Protein AF-A0A383VSX3-F1 (afdb_monomer_lite)

Secondary structure (DSSP, 8-state):
--HHHHHHHHHHHHHHHT-SSSBTTBSS--HHHHHHHHHHHHHHHS-SS-HHHHHHHHHHHTTS-HHHHHHHHHHHHHHHHHTT-HHHHHHHHHHIIIII-S-PPPPP-S----HHHHHHHTTSSPPPPPPHHHHHHHHHHHHHHHHHHHHHHHHHHHS--------------------------

InterPro domains:
  IPR033468 Metaxin, glutathione S-transferase domain [PF17171] (7-57)
  IPR036282 Glutathione S-transferase, C-terminal domain superfamily [SSF47616] (4-55)

Foldseek 3Di:
DCVVVLVVLVVQLVQCVVECDLESPHPDHDPVLVVLLVVLVCLQPPPLDDVVVVVVVVVVCVVDPVVVVVVSNVVNVSSNVSNVPVSSVVSNVVCCVPPPVPPDDPPPPPPPDDPVVVVVVVPPDDDPDDDPVRVVVVVVVVVVVVVVVVVVVCCVVVVPDDDPPPPPPPPPDDDDDDDDDDDDD

Sequence (185 aa):
AYQGAVEVLSAVADRLRASPGRFFFGDRPSSLDALLFGHLAFYRHSPVAAPVLRDKVGGLVQRWPAAKLLACTSIQRDMACVGRLPVLASYVDGILEDFFATAMPPPPMDDAGSWSDAAQGASSAPKPPPTVEDVRMWRGSQYWLAGAAAAVGGYVLLGGHYFSITTLEDDEGEGMDDDDDDDVQ

Organism: Tetradesmus obliquus (NCBI:txid3088)

pLDDT: mean 73.32, std 16.84, range [43.5, 95.56]

Structure (mmCIF, N/CA/C/O backbone):
data_AF-A0A383VSX3-F1
#
_entry.id   AF-A0A383VSX3-F1
#
loop_
_atom_site.group_PDB
_atom_site.id
_atom_site.type_symbol
_atom_site.label_atom_id
_atom_site.label_alt_id
_atom_site.label_comp_id
_atom_site.label_asym_id
_atom_site.label_entity_id
_atom_site.label_seq_id
_atom_site.pdbx_PDB_ins_code
_atom_site.Cartn_x
_atom_site.Cartn_y
_atom_site.Cartn_z
_atom_site.occupancy
_atom_site.B_iso_or_equiv
_atom_site.auth_seq_id
_atom_site.auth_comp_id
_atom_site.auth_asym_id
_atom_site.auth_atom_id
_atom_site.pdbx_PDB_model_num
ATOM 1 N N . ALA A 1 1 ? 10.130 8.570 16.092 1.00 54.44 1 ALA A N 1
ATOM 2 C CA . ALA A 1 1 ? 10.203 8.904 14.652 1.00 54.44 1 ALA A CA 1
ATOM 3 C C . ALA A 1 1 ? 9.094 8.271 13.792 1.00 54.44 1 ALA A C 1
ATOM 5 O O . ALA A 1 1 ? 8.947 8.701 12.663 1.00 54.44 1 ALA A O 1
ATOM 6 N N . TYR A 1 2 ? 8.280 7.320 14.284 1.00 67.31 2 TYR A N 1
ATOM 7 C CA . TYR A 1 2 ? 7.260 6.646 13.450 1.00 67.31 2 TYR A CA 1
ATOM 8 C C . TYR A 1 2 ? 5.863 6.580 14.084 1.00 67.31 2 TYR A C 1
ATOM 10 O O . TYR A 1 2 ? 5.001 5.863 13.587 1.00 67.31 2 TYR A O 1
ATOM 18 N N . GLN A 1 3 ? 5.617 7.344 15.155 1.00 74.81 3 GLN A N 1
ATOM 19 C CA . GLN A 1 3 ? 4.299 7.398 15.802 1.00 74.81 3 GLN A CA 1
ATOM 20 C C . GLN A 1 3 ? 3.198 7.805 14.819 1.00 74.81 3 GLN A C 1
ATOM 22 O O . GLN A 1 3 ? 2.183 7.125 14.757 1.00 74.81 3 GLN A O 1
ATOM 27 N N . GLY A 1 4 ? 3.455 8.791 13.954 1.00 80.25 4 GLY A N 1
ATOM 28 C CA . GLY A 1 4 ? 2.493 9.186 12.923 1.00 80.25 4 GLY A CA 1
ATOM 29 C C . GLY A 1 4 ? 2.112 8.044 11.971 1.00 80.25 4 GLY A C 1
ATOM 30 O O . GLY A 1 4 ? 0.952 7.913 11.608 1.00 80.25 4 GLY A O 1
ATOM 31 N N . ALA A 1 5 ? 3.044 7.151 11.617 1.00 78.62 5 ALA A N 1
ATOM 32 C CA . ALA A 1 5 ? 2.723 5.995 10.776 1.00 78.62 5 ALA A CA 1
ATOM 33 C C . ALA A 1 5 ? 1.830 4.980 11.510 1.00 78.62 5 ALA A C 1
ATOM 35 O O . ALA A 1 5 ? 0.904 4.430 10.918 1.00 78.62 5 ALA A O 1
ATOM 36 N N . VAL A 1 6 ? 2.082 4.757 12.804 1.00 81.38 6 VAL A N 1
ATOM 37 C CA . VAL A 1 6 ? 1.248 3.890 13.652 1.00 81.38 6 VAL A CA 1
ATOM 38 C C . VAL A 1 6 ? -0.157 4.475 13.808 1.00 81.38 6 VAL A C 1
ATOM 40 O O . VAL A 1 6 ? -1.139 3.742 13.687 1.00 81.38 6 VAL A O 1
ATOM 43 N N . GLU A 1 7 ? -0.265 5.784 14.028 1.00 86.38 7 GLU A N 1
ATOM 44 C CA . GLU A 1 7 ? -1.538 6.505 14.125 1.00 86.38 7 GLU A CA 1
ATOM 45 C C . GLU A 1 7 ? -2.325 6.432 12.814 1.00 86.38 7 GLU A C 1
ATOM 47 O O . GLU A 1 7 ? -3.499 6.069 12.827 1.00 86.38 7 GLU A O 1
ATOM 52 N N . VAL A 1 8 ? -1.672 6.674 11.672 1.00 89.88 8 VAL A N 1
ATOM 53 C CA . VAL A 1 8 ? -2.294 6.562 10.343 1.00 89.88 8 VAL A CA 1
ATOM 54 C C . VAL A 1 8 ? -2.793 5.143 10.089 1.00 89.88 8 VAL A C 1
ATOM 56 O O . VAL A 1 8 ? -3.936 4.961 9.680 1.00 89.88 8 VAL A O 1
ATOM 59 N N . LEU A 1 9 ? -1.980 4.121 10.355 1.00 89.56 9 LEU A N 1
ATOM 60 C CA . LEU A 1 9 ? -2.378 2.729 10.130 1.00 89.56 9 LEU A CA 1
ATOM 61 C C . LEU A 1 9 ? -3.493 2.284 11.088 1.00 89.56 9 LEU A C 1
ATOM 63 O O . LEU A 1 9 ? -4.365 1.507 10.693 1.00 89.56 9 LEU A O 1
ATOM 67 N N . SER A 1 10 ? -3.523 2.823 12.309 1.00 89.06 10 SER A N 1
ATOM 68 C CA . SER A 1 10 ? -4.632 2.619 13.247 1.00 89.06 10 SER A CA 1
ATOM 69 C C . SER A 1 10 ? -5.918 3.276 12.739 1.00 89.06 10 SER A C 1
ATOM 71 O O . SER A 1 10 ? -6.955 2.619 12.692 1.00 89.06 10 SER A O 1
ATOM 73 N N . ALA A 1 11 ? -5.841 4.516 12.249 1.00 93.44 11 ALA A N 1
ATOM 74 C CA . ALA A 1 11 ? -6.976 5.220 11.656 1.00 93.44 11 ALA A CA 1
ATOM 75 C C . ALA A 1 11 ? -7.498 4.526 10.385 1.00 93.44 11 ALA A C 1
ATOM 77 O O . ALA A 1 11 ? -8.707 4.439 10.175 1.00 93.44 11 ALA A O 1
ATOM 78 N N . VAL A 1 12 ? -6.608 3.974 9.552 1.00 94.00 12 VAL A N 1
ATOM 79 C CA . VAL A 1 12 ? -6.988 3.146 8.395 1.00 94.00 12 VAL A CA 1
ATOM 80 C C . VAL A 1 12 ? -7.710 1.882 8.855 1.00 94.00 12 VAL A C 1
ATOM 82 O O . VAL A 1 12 ? -8.744 1.537 8.286 1.00 94.00 12 VAL A O 1
ATOM 85 N N . ALA A 1 13 ? -7.223 1.212 9.903 1.00 93.38 13 ALA A N 1
ATOM 86 C CA . ALA A 1 13 ? -7.895 0.042 10.461 1.00 93.38 13 ALA A CA 1
ATOM 87 C C . ALA A 1 13 ? -9.294 0.388 10.999 1.00 93.38 13 ALA A C 1
ATOM 89 O O . ALA A 1 13 ? -10.245 -0.347 10.734 1.00 93.38 13 ALA A O 1
ATOM 90 N N . ASP A 1 14 ? -9.446 1.514 11.697 1.00 94.44 14 ASP A N 1
ATOM 91 C CA . ASP A 1 14 ? -10.749 1.999 12.168 1.00 94.44 14 ASP A CA 1
ATOM 92 C C . ASP A 1 14 ? -11.685 2.335 11.007 1.00 94.44 14 ASP A C 1
ATOM 94 O O . ASP A 1 14 ? -12.857 1.952 11.017 1.00 94.44 14 ASP A O 1
ATOM 98 N N . ARG A 1 15 ? -11.165 2.967 9.951 1.00 94.69 15 ARG A N 1
ATOM 99 C CA . ARG A 1 15 ? -11.949 3.260 8.751 1.00 94.69 15 ARG A CA 1
ATOM 100 C C . ARG A 1 15 ? -12.384 1.994 8.015 1.00 94.69 15 ARG A C 1
ATOM 102 O O . ARG A 1 15 ? -13.506 1.970 7.509 1.00 94.69 15 ARG A O 1
ATOM 109 N N . LEU A 1 16 ? -11.539 0.965 7.956 1.00 94.31 16 LEU A N 1
ATOM 110 C CA . LEU A 1 16 ? -11.886 -0.333 7.370 1.00 94.31 16 LEU A CA 1
ATOM 111 C C . LEU A 1 16 ? -12.955 -1.052 8.200 1.00 94.31 16 LEU A C 1
ATOM 113 O O . LEU A 1 16 ? -13.907 -1.561 7.620 1.00 94.31 16 LEU A O 1
ATOM 117 N N . ARG A 1 17 ? -12.878 -1.011 9.540 1.00 93.94 17 ARG A N 1
ATOM 118 C CA . ARG A 1 17 ? -13.944 -1.533 10.424 1.00 93.94 17 ARG A CA 1
ATOM 119 C C . ARG A 1 17 ? -15.281 -0.830 10.213 1.00 93.94 17 ARG A C 1
ATOM 121 O O . ARG A 1 17 ? -16.322 -1.469 10.288 1.00 93.94 17 ARG A O 1
ATOM 128 N N . ALA A 1 18 ? -15.245 0.482 9.994 1.00 94.44 18 ALA A N 1
ATOM 129 C CA . ALA A 1 18 ? -16.436 1.289 9.754 1.00 94.44 18 ALA A CA 1
ATOM 130 C C . ALA A 1 18 ? -16.957 1.188 8.310 1.00 94.44 18 ALA A C 1
ATOM 132 O O . ALA A 1 18 ? -18.010 1.747 8.002 1.00 94.44 18 ALA A O 1
ATOM 133 N N . SER A 1 19 ? -16.217 0.537 7.406 1.00 94.19 19 SER A N 1
ATOM 134 C CA . SER A 1 19 ? -16.635 0.395 6.016 1.00 94.19 19 SER A CA 1
ATOM 135 C C . SER A 1 19 ? -17.849 -0.535 5.925 1.00 94.19 19 SER A C 1
ATOM 137 O O . SER A 1 19 ? -17.848 -1.588 6.558 1.00 94.19 19 SER A O 1
ATOM 139 N N . PRO A 1 20 ? -18.881 -0.197 5.129 1.00 90.81 20 PRO A N 1
ATOM 140 C CA . PRO A 1 20 ? -20.052 -1.061 4.959 1.00 90.81 20 PRO A CA 1
ATOM 141 C C . PRO A 1 20 ? -19.753 -2.338 4.159 1.00 90.81 20 PRO A C 1
ATOM 143 O O . PRO A 1 20 ? -20.613 -3.208 4.077 1.00 90.81 20 PRO A O 1
ATOM 146 N N . GLY A 1 21 ? -18.563 -2.440 3.561 1.00 91.69 21 GLY A N 1
ATOM 147 C CA . GLY A 1 21 ? -18.140 -3.570 2.746 1.00 91.69 21 GLY A CA 1
ATOM 148 C C . GLY A 1 21 ? -16.686 -3.954 2.999 1.00 91.69 21 GLY A C 1
ATOM 149 O O . GLY A 1 21 ? -16.026 -3.433 3.898 1.00 91.69 21 GLY A O 1
ATOM 150 N N . ARG A 1 22 ? -16.181 -4.878 2.182 1.00 92.56 22 ARG A N 1
ATOM 151 C CA . ARG A 1 22 ? -14.839 -5.469 2.345 1.00 92.56 22 ARG A CA 1
ATOM 152 C C . ARG A 1 22 ? -13.676 -4.559 1.928 1.00 92.56 22 ARG A C 1
ATOM 154 O O . ARG A 1 22 ? -12.541 -4.803 2.323 1.00 92.56 22 ARG A O 1
ATOM 161 N N . PHE A 1 23 ? -13.945 -3.538 1.120 1.00 94.69 23 PHE A N 1
ATOM 162 C CA . PHE A 1 23 ? -12.961 -2.578 0.623 1.00 94.69 23 PHE A CA 1
ATOM 163 C C . PHE A 1 23 ? -13.128 -1.210 1.278 1.00 94.69 23 PHE A C 1
ATOM 165 O O . PHE A 1 23 ? -14.123 -0.924 1.951 1.00 94.69 23 PHE A O 1
ATOM 172 N N . PHE A 1 24 ? -12.166 -0.322 1.045 1.00 92.69 24 PHE A N 1
ATOM 173 C CA . PHE A 1 24 ? -12.120 0.998 1.665 1.00 92.69 24 PHE A CA 1
ATOM 174 C C . PHE A 1 24 ? -13.388 1.835 1.398 1.00 92.69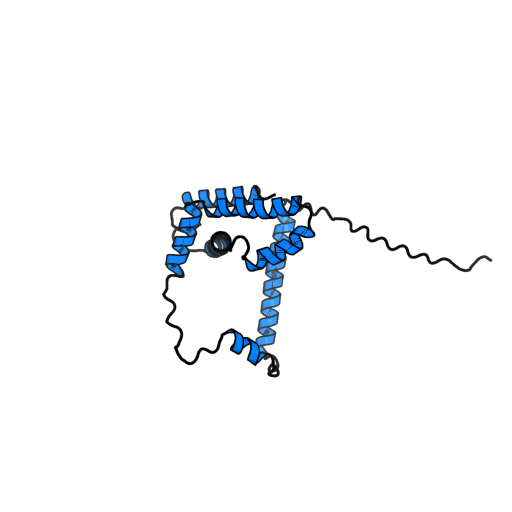 24 PHE A C 1
ATOM 176 O O . PHE A 1 24 ? -13.873 2.536 2.290 1.00 92.69 24 PHE A O 1
ATOM 183 N N . PHE A 1 25 ? -13.973 1.730 0.199 1.00 93.44 25 PHE A N 1
ATOM 184 C CA . PHE A 1 25 ? -15.180 2.468 -0.209 1.00 93.44 25 PHE A CA 1
ATOM 185 C C . PHE A 1 25 ? -16.439 1.593 -0.381 1.00 93.44 25 PHE A C 1
ATOM 187 O O . PHE A 1 25 ? -17.389 2.025 -1.030 1.00 93.44 25 PHE A O 1
ATOM 194 N N . GLY A 1 26 ? -16.475 0.386 0.195 1.00 93.31 26 GLY A N 1
ATOM 195 C CA . GLY A 1 26 ? -17.633 -0.517 0.125 1.00 93.31 26 GLY A CA 1
ATOM 196 C C . GLY A 1 26 ? -17.278 -1.878 -0.468 1.00 93.31 26 GLY A C 1
ATOM 197 O O . GLY A 1 26 ? -16.314 -2.502 -0.037 1.00 93.31 26 GLY A O 1
ATOM 198 N N . ASP A 1 27 ? -18.051 -2.355 -1.444 1.00 94.69 27 ASP A N 1
ATOM 199 C CA . ASP A 1 27 ? -17.954 -3.745 -1.931 1.00 94.69 27 ASP A CA 1
ATOM 200 C C . ASP A 1 27 ? -17.091 -3.941 -3.183 1.00 94.69 27 ASP A C 1
ATOM 202 O O . ASP A 1 27 ? -16.828 -5.075 -3.583 1.00 94.69 27 ASP A O 1
ATOM 206 N N . ARG A 1 28 ? -16.604 -2.859 -3.804 1.00 94.19 28 ARG A N 1
ATOM 207 C CA . ARG A 1 28 ? -15.732 -2.928 -4.990 1.00 94.19 28 ARG A CA 1
ATOM 208 C C . ARG A 1 28 ? -14.327 -2.397 -4.696 1.00 94.19 28 ARG A C 1
ATOM 210 O O . ARG A 1 28 ? -14.222 -1.382 -4.007 1.00 94.19 28 ARG A O 1
ATOM 217 N N . PRO A 1 29 ? -13.269 -3.037 -5.234 1.00 95.25 29 PRO A N 1
ATOM 218 C CA . PRO A 1 29 ? -11.907 -2.560 -5.046 1.00 95.25 29 PRO A CA 1
ATOM 219 C C . PRO A 1 29 ? -11.705 -1.246 -5.803 1.00 95.25 29 PRO A C 1
ATOM 221 O O . PRO A 1 29 ? -12.189 -1.075 -6.925 1.00 95.25 29 PRO A O 1
ATOM 224 N N . SER A 1 30 ? -10.957 -0.332 -5.201 1.00 94.69 30 SER A N 1
ATOM 225 C CA . SER A 1 30 ? -10.525 0.928 -5.802 1.00 94.69 30 SER A CA 1
ATOM 226 C C . SER A 1 30 ? -9.004 0.967 -5.991 1.00 94.69 30 SER A C 1
ATOM 228 O O . SER A 1 30 ? -8.270 0.113 -5.493 1.00 94.69 30 SER A O 1
ATOM 230 N N . SER A 1 31 ? -8.495 1.988 -6.684 1.00 94.62 31 SER A N 1
ATOM 231 C CA . SER A 1 31 ? -7.046 2.224 -6.777 1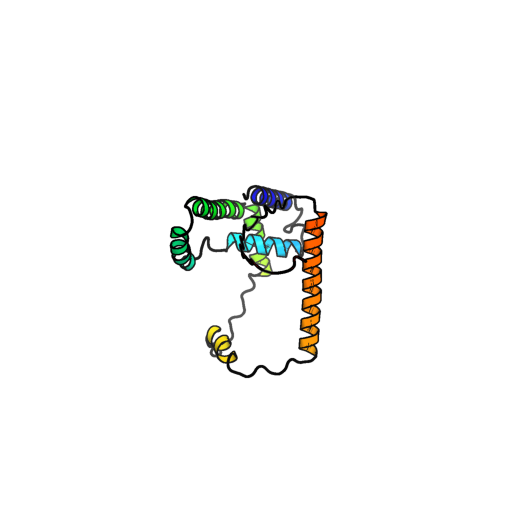.00 94.62 31 SER A CA 1
ATOM 232 C C . SER A 1 31 ? -6.400 2.465 -5.407 1.00 94.62 31 SER A C 1
ATOM 234 O O . SER A 1 31 ? -5.238 2.112 -5.208 1.00 94.62 31 SER A O 1
ATOM 236 N N . LEU A 1 32 ? -7.154 3.011 -4.447 1.00 93.75 32 LEU A N 1
ATOM 237 C CA . LEU A 1 32 ? -6.697 3.160 -3.069 1.00 93.75 32 LEU A CA 1
ATOM 238 C C . LEU A 1 32 ? -6.514 1.798 -2.395 1.00 93.75 32 LEU A C 1
ATOM 240 O O . LEU A 1 32 ? -5.527 1.609 -1.691 1.00 93.75 32 LEU A O 1
ATOM 244 N N . ASP A 1 33 ? -7.408 0.840 -2.651 1.00 95.56 33 ASP A N 1
ATOM 245 C CA . ASP A 1 33 ? -7.275 -0.523 -2.131 1.00 95.56 33 ASP A CA 1
ATOM 246 C C . ASP A 1 33 ? -6.024 -1.209 -2.683 1.00 95.56 33 ASP A C 1
ATOM 248 O O . ASP A 1 33 ? -5.298 -1.847 -1.929 1.00 95.56 33 ASP A O 1
ATOM 252 N N . ALA A 1 34 ? -5.704 -1.009 -3.966 1.00 93.75 34 ALA A N 1
ATOM 253 C CA . ALA A 1 34 ? -4.468 -1.526 -4.555 1.00 93.75 34 ALA A CA 1
ATOM 254 C C . ALA A 1 34 ? -3.209 -0.915 -3.906 1.00 93.75 34 ALA A C 1
ATOM 256 O O . ALA A 1 34 ? -2.238 -1.626 -3.636 1.00 93.75 34 ALA A O 1
ATOM 257 N N . LEU A 1 35 ? -3.225 0.391 -3.617 1.00 94.19 35 LEU A N 1
ATOM 258 C CA . LEU A 1 35 ? -2.114 1.077 -2.954 1.00 94.19 35 LEU A CA 1
ATOM 259 C C . LEU A 1 35 ? -1.950 0.624 -1.499 1.00 94.19 35 LEU A C 1
ATOM 261 O O . LEU A 1 35 ? -0.828 0.334 -1.073 1.00 94.19 35 LEU A O 1
ATOM 265 N N . LEU A 1 36 ? -3.054 0.552 -0.749 1.00 93.69 36 LEU A N 1
ATOM 266 C CA . LEU A 1 36 ? -3.075 0.064 0.630 1.00 93.69 36 LEU A CA 1
ATOM 267 C C . LEU A 1 36 ? -2.608 -1.386 0.687 1.00 93.69 36 LEU A C 1
ATOM 269 O O . LEU A 1 36 ? -1.729 -1.708 1.481 1.00 93.69 36 LEU A O 1
ATOM 273 N N . PHE A 1 37 ? -3.132 -2.234 -0.196 1.00 94.81 37 PHE A N 1
ATOM 274 C CA . PHE A 1 37 ? -2.706 -3.616 -0.338 1.00 94.81 37 PHE A CA 1
ATOM 275 C C . PHE A 1 37 ? -1.200 -3.719 -0.574 1.00 94.81 37 PHE A C 1
ATOM 277 O O . PHE A 1 37 ? -0.533 -4.420 0.176 1.00 94.81 37 PHE A O 1
ATOM 284 N N . GLY A 1 38 ? -0.642 -2.986 -1.542 1.00 90.81 38 GLY A N 1
ATOM 285 C CA . GLY A 1 38 ? 0.792 -3.036 -1.840 1.00 90.81 38 GLY A CA 1
ATOM 286 C C . GLY A 1 38 ? 1.667 -2.694 -0.630 1.00 90.81 38 GLY A C 1
ATOM 287 O O . GLY A 1 38 ? 2.621 -3.413 -0.334 1.00 90.81 38 GLY A O 1
ATOM 288 N N . HIS A 1 39 ? 1.310 -1.648 0.121 1.00 90.00 39 HIS A N 1
ATOM 289 C CA . HIS A 1 39 ? 2.051 -1.257 1.323 1.00 90.00 39 HIS A CA 1
ATOM 290 C C . HIS A 1 39 ? 1.877 -2.267 2.462 1.00 90.00 39 HIS A C 1
ATOM 292 O O . HIS A 1 39 ? 2.859 -2.683 3.073 1.00 90.00 39 HIS A O 1
ATOM 298 N N . LEU A 1 40 ? 0.646 -2.694 2.747 1.00 90.62 40 LEU A N 1
ATOM 299 C CA . LEU A 1 40 ? 0.361 -3.631 3.834 1.00 90.62 40 LEU A CA 1
ATOM 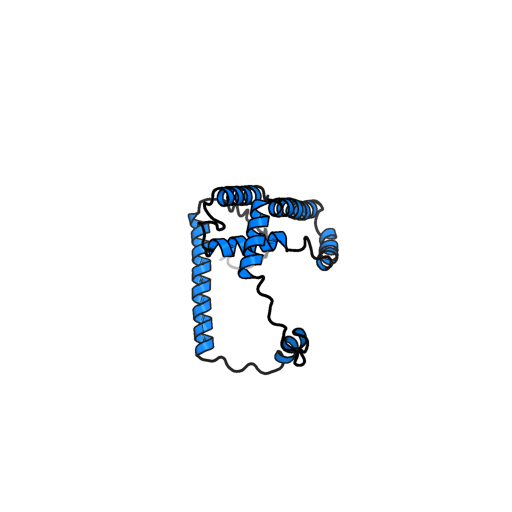300 C C . LEU A 1 40 ? 0.943 -5.022 3.556 1.00 90.62 40 LEU A C 1
ATOM 302 O O . LEU A 1 40 ? 1.533 -5.622 4.452 1.00 90.62 40 LEU A O 1
ATOM 306 N N . ALA A 1 41 ? 0.844 -5.510 2.318 1.00 89.75 41 ALA A N 1
ATOM 307 C CA . ALA A 1 41 ? 1.469 -6.750 1.876 1.00 89.75 41 ALA A CA 1
ATOM 308 C C . ALA A 1 41 ? 2.995 -6.652 1.968 1.00 89.75 41 ALA A C 1
ATOM 310 O O . ALA A 1 41 ? 3.633 -7.578 2.467 1.00 89.75 41 ALA A O 1
ATOM 311 N N . PHE A 1 42 ? 3.588 -5.514 1.584 1.00 85.44 42 PHE A N 1
ATOM 312 C CA . PHE A 1 42 ? 5.015 -5.281 1.788 1.00 85.44 42 PHE A CA 1
ATOM 313 C C . PHE A 1 42 ? 5.384 -5.368 3.272 1.00 85.44 42 PHE A C 1
ATOM 315 O O . PHE A 1 42 ? 6.277 -6.127 3.621 1.00 85.44 42 PHE A O 1
ATOM 322 N N . TYR A 1 43 ? 4.682 -4.682 4.175 1.00 82.12 43 TYR A N 1
ATOM 323 C CA . TYR A 1 43 ? 4.997 -4.761 5.608 1.00 82.12 43 TYR A CA 1
ATOM 324 C C . TYR A 1 43 ? 4.772 -6.154 6.210 1.00 82.12 43 TYR A C 1
ATOM 326 O O . TYR A 1 43 ? 5.495 -6.547 7.125 1.00 82.12 43 TYR A O 1
ATOM 334 N N . ARG A 1 44 ? 3.790 -6.906 5.704 1.00 83.12 44 ARG A N 1
ATOM 335 C CA . ARG A 1 44 ? 3.448 -8.256 6.172 1.00 83.12 44 ARG A CA 1
ATOM 336 C C . ARG A 1 44 ? 4.437 -9.318 5.690 1.00 83.12 44 ARG A C 1
ATOM 338 O O . ARG A 1 44 ? 4.769 -10.218 6.457 1.00 83.12 44 ARG A O 1
ATOM 345 N N . HIS A 1 45 ? 4.889 -9.227 4.440 1.00 81.88 45 HIS A N 1
ATOM 346 C CA . HIS A 1 45 ? 5.707 -10.258 3.792 1.00 81.88 45 HIS A CA 1
ATOM 347 C C . HIS A 1 45 ? 7.183 -9.884 3.649 1.00 81.88 45 HIS A C 1
ATOM 349 O O . HIS A 1 45 ? 8.005 -10.767 3.401 1.00 81.88 45 HIS A O 1
ATOM 355 N N . SER A 1 46 ? 7.547 -8.609 3.804 1.00 76.50 46 SER A N 1
ATOM 356 C CA . SER A 1 46 ? 8.945 -8.195 3.732 1.00 76.50 46 SER A CA 1
ATOM 357 C C . SER A 1 46 ? 9.721 -8.829 4.891 1.00 76.50 46 SER A C 1
ATOM 359 O O . SER A 1 46 ? 9.376 -8.620 6.060 1.00 76.50 46 SER A O 1
ATOM 361 N N . PRO A 1 47 ? 10.763 -9.630 4.606 1.00 59.91 47 PRO A N 1
ATOM 362 C CA . PRO A 1 47 ? 11.570 -10.233 5.650 1.00 59.91 47 PRO A CA 1
ATOM 363 C C . PRO A 1 47 ? 12.234 -9.119 6.461 1.00 59.91 47 PRO A C 1
ATOM 365 O O . PRO A 1 47 ? 12.859 -8.218 5.900 1.00 59.91 47 PRO A O 1
ATOM 368 N N . VAL A 1 48 ? 12.113 -9.195 7.790 1.00 59.47 48 VAL A N 1
ATOM 369 C CA . VAL A 1 48 ? 12.690 -8.254 8.770 1.00 59.47 48 VAL A CA 1
ATOM 370 C C . VAL A 1 48 ? 14.229 -8.319 8.738 1.00 59.47 48 VAL A C 1
ATOM 372 O O . VAL A 1 48 ? 14.880 -8.844 9.633 1.00 59.47 48 VAL A O 1
ATOM 375 N N . ALA A 1 49 ? 14.821 -7.798 7.665 1.00 52.19 49 ALA A N 1
ATOM 376 C CA . ALA A 1 49 ? 16.157 -8.111 7.165 1.00 52.19 49 ALA A CA 1
ATOM 377 C C . ALA A 1 49 ? 16.278 -9.556 6.652 1.00 52.19 49 ALA A C 1
ATOM 379 O O . ALA A 1 49 ? 16.313 -10.516 7.425 1.00 52.19 49 ALA A O 1
ATOM 380 N N . ALA A 1 50 ? 16.415 -9.700 5.329 1.00 43.50 50 ALA A N 1
ATOM 381 C CA . ALA A 1 50 ? 16.923 -10.930 4.734 1.00 43.50 50 ALA A CA 1
ATOM 382 C C . ALA A 1 50 ? 18.220 -11.337 5.468 1.00 43.50 50 ALA A C 1
ATOM 384 O O . ALA A 1 50 ? 19.062 -10.469 5.709 1.00 43.50 50 ALA A O 1
ATOM 385 N N . PRO A 1 51 ? 18.420 -12.614 5.836 1.00 51.81 51 PRO A N 1
ATOM 386 C CA . PRO A 1 51 ? 19.611 -13.045 6.573 1.00 51.81 51 PRO A CA 1
ATOM 387 C C . PRO A 1 51 ? 20.918 -12.660 5.860 1.00 51.81 51 PRO A C 1
ATOM 389 O O . PRO A 1 51 ? 21.870 -12.257 6.512 1.00 51.81 51 PRO A O 1
ATOM 392 N N . VAL A 1 52 ? 20.918 -12.615 4.523 1.00 50.84 52 VAL A N 1
ATOM 393 C CA . VAL A 1 52 ? 22.053 -12.147 3.700 1.00 50.84 52 VAL A CA 1
ATOM 394 C C . VAL A 1 52 ? 22.380 -10.660 3.917 1.00 50.84 52 VAL A C 1
ATOM 396 O O . VAL A 1 52 ? 23.530 -10.237 3.812 1.00 50.84 52 VAL A O 1
ATOM 399 N N . LEU A 1 53 ? 21.375 -9.847 4.246 1.00 46.22 53 LEU A N 1
ATOM 400 C CA . LEU A 1 53 ? 21.577 -8.456 4.636 1.00 46.22 53 LEU A CA 1
ATOM 401 C C . LEU A 1 53 ? 22.017 -8.337 6.091 1.00 46.22 53 LEU A C 1
ATOM 403 O O . LEU A 1 53 ? 22.615 -7.326 6.415 1.00 46.22 53 LEU A O 1
ATOM 407 N N . ARG A 1 54 ? 21.794 -9.327 6.965 1.00 54.19 54 ARG A N 1
ATOM 408 C CA . ARG A 1 54 ? 22.253 -9.247 8.362 1.00 54.19 54 ARG A CA 1
ATOM 409 C C . ARG A 1 54 ? 23.769 -9.265 8.473 1.00 54.19 54 ARG A C 1
ATOM 411 O O . ARG A 1 54 ? 24.289 -8.513 9.284 1.00 54.19 54 ARG A O 1
ATOM 418 N N . ASP A 1 55 ? 24.464 -10.015 7.624 1.00 56.97 55 ASP A N 1
ATOM 419 C CA . ASP A 1 55 ? 25.932 -10.055 7.639 1.00 56.97 55 ASP A CA 1
ATOM 420 C C . ASP A 1 55 ? 26.539 -8.774 7.044 1.00 56.97 55 ASP A C 1
ATOM 422 O O . ASP A 1 55 ? 27.460 -8.186 7.612 1.00 56.97 55 ASP A O 1
ATOM 426 N N . LYS A 1 56 ? 25.962 -8.257 5.947 1.00 57.94 56 LYS A N 1
ATOM 427 C CA . LYS A 1 56 ? 26.384 -6.974 5.347 1.00 57.94 56 LYS A CA 1
ATOM 428 C C . LYS A 1 56 ? 26.024 -5.768 6.216 1.00 57.94 56 LYS A C 1
ATOM 430 O O . LYS A 1 56 ? 26.833 -4.855 6.373 1.00 57.94 56 LYS A O 1
ATOM 435 N N . VAL A 1 57 ? 24.829 -5.766 6.804 1.00 57.88 57 VAL A N 1
ATOM 436 C CA . VAL A 1 57 ? 24.415 -4.767 7.793 1.00 57.88 57 VAL A CA 1
ATOM 437 C C . VAL A 1 57 ? 25.238 -4.938 9.062 1.00 57.88 57 VAL A C 1
ATOM 439 O O . VAL A 1 57 ? 25.611 -3.929 9.620 1.00 57.88 57 VAL A O 1
ATOM 442 N N . GLY A 1 58 ? 25.622 -6.150 9.469 1.00 58.88 58 GLY A N 1
ATOM 443 C CA . GLY A 1 58 ? 26.532 -6.432 10.587 1.00 58.88 58 GLY A CA 1
ATOM 444 C C . GLY A 1 58 ? 27.931 -5.829 10.406 1.00 58.88 58 GLY A C 1
ATOM 445 O O . GLY A 1 58 ? 28.504 -5.284 11.348 1.00 58.88 58 GLY A O 1
ATOM 446 N N . GLY A 1 59 ? 28.450 -5.831 9.175 1.00 58.53 59 GLY A N 1
ATOM 447 C CA . GLY A 1 59 ? 29.673 -5.100 8.824 1.00 58.53 59 GLY A CA 1
ATOM 448 C C . GLY A 1 59 ? 29.491 -3.576 8.847 1.00 58.53 59 GLY A C 1
ATOM 449 O O . GLY A 1 59 ? 30.361 -2.850 9.322 1.00 58.53 59 GLY A O 1
ATOM 450 N N . LEU A 1 60 ? 28.336 -3.073 8.400 1.00 54.00 60 LEU A N 1
ATOM 451 C CA . LEU A 1 60 ? 27.989 -1.648 8.500 1.00 54.00 60 LEU A CA 1
ATOM 452 C C . LEU A 1 60 ? 27.683 -1.221 9.946 1.00 54.00 60 LEU A C 1
ATOM 454 O O . LEU A 1 60 ? 27.978 -0.098 10.322 1.00 54.00 60 LEU A O 1
ATOM 458 N N . VAL A 1 61 ? 27.169 -2.121 10.778 1.00 54.41 61 VAL A N 1
ATOM 459 C CA . VAL A 1 61 ? 26.850 -1.951 12.201 1.00 54.41 61 VAL A CA 1
ATOM 460 C C . VAL A 1 61 ? 28.099 -1.590 12.997 1.00 54.41 61 VAL A C 1
ATOM 462 O O . VAL A 1 61 ? 28.022 -0.729 13.865 1.00 54.41 61 VAL A O 1
ATOM 465 N N . GLN A 1 62 ? 29.263 -2.154 12.664 1.00 55.31 62 GLN A N 1
ATOM 466 C CA . GLN A 1 62 ? 30.524 -1.739 13.290 1.00 55.31 62 GLN A CA 1
ATOM 467 C C . GLN A 1 62 ? 30.948 -0.311 12.922 1.00 55.31 62 GLN A C 1
ATOM 469 O O . GLN A 1 62 ? 31.690 0.319 13.670 1.00 55.31 62 GLN A O 1
ATOM 474 N N . ARG A 1 63 ? 30.473 0.215 11.788 1.00 56.97 63 ARG A N 1
ATOM 475 C CA . ARG A 1 63 ? 30.804 1.559 11.296 1.00 56.97 63 ARG A CA 1
ATOM 476 C C . ARG A 1 63 ? 29.814 2.632 11.764 1.00 56.97 63 ARG A C 1
ATOM 478 O O . ARG A 1 63 ? 30.066 3.814 11.563 1.00 56.97 63 ARG A O 1
ATOM 485 N N . TRP A 1 64 ? 28.682 2.246 12.356 1.00 52.97 64 TRP A N 1
ATOM 486 C CA . TRP A 1 64 ? 27.615 3.167 12.752 1.00 52.97 64 TRP A CA 1
ATOM 487 C C . TRP A 1 64 ? 27.483 3.199 14.282 1.00 52.97 64 TRP A C 1
ATOM 489 O O . TRP A 1 64 ? 27.518 2.150 14.921 1.00 52.97 64 TRP A O 1
ATOM 499 N N . PRO A 1 65 ? 27.297 4.378 14.905 1.00 62.75 65 PRO A N 1
ATOM 500 C CA . PRO A 1 65 ? 27.124 4.467 16.352 1.00 62.75 65 PRO A CA 1
ATOM 501 C C . PRO A 1 65 ? 25.881 3.680 16.793 1.00 62.75 65 PRO A C 1
ATOM 503 O O . PRO A 1 65 ? 24.829 3.758 16.153 1.00 62.75 65 PRO A O 1
ATOM 506 N N . ALA A 1 66 ? 25.994 2.945 17.907 1.00 58.97 66 ALA A N 1
ATOM 507 C CA . ALA A 1 66 ? 24.995 1.995 18.419 1.00 58.97 66 ALA A CA 1
ATOM 508 C C . ALA A 1 66 ? 23.548 2.539 18.471 1.00 58.97 66 ALA A C 1
ATOM 510 O O . ALA A 1 66 ? 22.588 1.786 18.297 1.00 58.97 66 ALA A O 1
ATOM 511 N N . ALA A 1 67 ? 23.380 3.855 18.625 1.00 56.00 67 ALA A N 1
ATOM 512 C CA . ALA A 1 67 ? 22.086 4.533 18.606 1.00 56.00 67 ALA A CA 1
ATOM 513 C C . ALA A 1 67 ? 21.311 4.371 17.279 1.00 56.00 67 ALA A C 1
ATOM 515 O O . ALA A 1 67 ? 20.092 4.206 17.298 1.00 56.00 67 ALA A O 1
ATOM 516 N N . LYS A 1 68 ? 21.988 4.354 16.119 1.00 58.03 68 LYS A N 1
ATOM 517 C CA . LYS A 1 68 ? 21.321 4.201 14.809 1.00 58.03 68 LYS A CA 1
ATOM 518 C C . LYS A 1 68 ? 20.839 2.768 14.553 1.00 58.03 68 LYS A C 1
ATOM 520 O O . LYS A 1 68 ? 19.853 2.561 13.852 1.00 58.03 68 LYS A O 1
ATOM 525 N N . LEU A 1 69 ? 21.481 1.779 15.168 1.00 57.53 69 LEU A N 1
ATOM 526 C CA . LEU A 1 69 ? 21.102 0.368 15.045 1.00 57.53 69 LEU A CA 1
ATOM 527 C C . LEU A 1 69 ? 19.924 0.002 15.937 1.00 57.53 69 LEU A C 1
ATOM 529 O O . LEU A 1 69 ? 19.032 -0.747 15.527 1.00 57.53 69 LEU A O 1
ATOM 533 N N . LEU A 1 70 ? 19.887 0.587 17.133 1.00 60.28 70 LEU A N 1
ATOM 534 C CA . LEU A 1 70 ? 18.718 0.522 17.999 1.00 60.28 70 LEU A CA 1
ATOM 535 C C . LEU A 1 70 ? 17.506 1.177 17.327 1.00 60.28 70 LEU A C 1
ATOM 537 O O . LEU A 1 70 ? 16.421 0.608 17.382 1.00 60.28 70 LEU A O 1
ATOM 541 N N . ALA A 1 71 ? 17.692 2.286 16.601 1.00 57.22 71 ALA A N 1
ATOM 542 C CA . ALA A 1 71 ? 16.620 2.886 15.810 1.00 57.22 71 ALA A CA 1
ATOM 543 C C . ALA A 1 71 ? 16.118 1.940 14.702 1.00 57.22 71 ALA A C 1
ATOM 545 O O . ALA A 1 71 ? 14.931 1.642 14.663 1.00 57.22 71 ALA A O 1
ATOM 546 N N . CYS A 1 72 ? 16.987 1.386 13.847 1.00 54.28 72 CYS A N 1
ATOM 547 C CA . CYS A 1 72 ? 16.560 0.468 12.774 1.00 54.28 72 CYS A CA 1
ATOM 548 C C . CYS A 1 72 ? 15.825 -0.782 13.287 1.00 54.28 72 CYS A C 1
ATOM 550 O O . CYS A 1 72 ? 14.825 -1.202 12.702 1.00 54.28 72 CYS A O 1
ATOM 552 N N . THR A 1 73 ? 16.285 -1.360 14.397 1.00 60.66 73 THR A N 1
ATOM 553 C CA . THR A 1 73 ? 15.650 -2.550 14.984 1.00 60.66 73 THR A CA 1
ATOM 554 C C . THR A 1 73 ? 14.355 -2.224 15.733 1.00 60.66 73 THR A C 1
ATOM 556 O O . THR A 1 73 ? 13.426 -3.033 15.689 1.00 60.66 73 THR A O 1
ATOM 559 N N . SER A 1 74 ? 14.230 -1.044 16.359 1.00 58.34 74 SER A N 1
ATOM 560 C CA . SER A 1 74 ? 12.955 -0.606 16.952 1.00 58.34 74 SER A CA 1
ATOM 561 C C . SER A 1 74 ? 11.908 -0.329 15.873 1.00 58.34 74 SER A C 1
ATOM 563 O O . SER A 1 74 ? 10.767 -0.755 16.017 1.00 58.34 74 SER A O 1
ATOM 565 N N . ILE A 1 75 ? 12.309 0.280 14.752 1.00 58.28 75 ILE A N 1
ATOM 566 C CA . ILE A 1 75 ? 11.433 0.583 13.608 1.00 58.28 75 ILE A CA 1
ATOM 567 C C . ILE A 1 75 ? 10.792 -0.687 13.059 1.00 58.28 75 ILE A C 1
ATOM 569 O O . ILE A 1 75 ? 9.585 -0.742 12.830 1.00 58.28 75 ILE A O 1
ATOM 573 N N . GLN A 1 76 ? 11.599 -1.730 12.876 1.00 61.53 76 GLN A N 1
ATOM 574 C CA . GLN A 1 76 ? 11.113 -3.010 12.376 1.00 61.53 76 GLN A CA 1
ATOM 575 C C . GLN A 1 76 ? 10.204 -3.720 13.379 1.00 61.53 76 GLN A C 1
ATOM 577 O O . GLN A 1 76 ? 9.250 -4.382 12.975 1.00 61.53 76 GLN A O 1
ATOM 582 N N . ARG A 1 77 ? 10.464 -3.571 14.682 1.00 63.09 77 ARG A N 1
ATOM 583 C CA . ARG A 1 77 ? 9.627 -4.160 15.731 1.00 63.09 77 ARG A CA 1
ATOM 584 C C . ARG A 1 77 ? 8.267 -3.464 15.822 1.00 63.09 77 ARG A C 1
ATOM 586 O O . ARG A 1 77 ? 7.258 -4.159 15.898 1.00 63.09 77 ARG A O 1
ATOM 593 N N . ASP A 1 78 ? 8.239 -2.136 15.730 1.00 62.38 78 ASP A N 1
ATOM 594 C CA . ASP A 1 78 ? 7.008 -1.342 15.780 1.00 62.38 78 ASP A CA 1
ATOM 595 C C . ASP A 1 78 ? 6.148 -1.561 14.526 1.00 62.38 78 ASP A C 1
ATOM 597 O O . ASP A 1 78 ? 4.956 -1.840 14.635 1.00 62.38 78 ASP A O 1
ATOM 601 N N . MET A 1 79 ? 6.745 -1.561 13.330 1.00 62.06 79 MET A N 1
ATOM 602 C CA . MET A 1 79 ? 6.027 -1.847 12.075 1.00 62.06 79 MET A CA 1
ATOM 603 C C . MET A 1 79 ? 5.510 -3.294 12.007 1.00 62.06 79 MET A C 1
ATOM 605 O O . MET A 1 79 ? 4.399 -3.534 11.532 1.00 62.06 79 MET A O 1
ATOM 609 N N . ALA A 1 80 ? 6.250 -4.259 12.564 1.00 64.25 80 ALA A N 1
ATOM 610 C CA . ALA A 1 80 ? 5.776 -5.636 12.705 1.00 64.25 80 ALA A CA 1
ATOM 611 C C . ALA A 1 80 ? 4.612 -5.777 13.705 1.00 64.25 80 ALA A C 1
ATOM 613 O O . ALA A 1 80 ? 3.891 -6.774 13.663 1.00 64.25 80 ALA A O 1
ATOM 614 N N . CYS A 1 81 ? 4.414 -4.827 14.623 1.00 64.81 81 CYS A N 1
ATOM 615 C CA . CYS A 1 81 ? 3.204 -4.760 15.446 1.00 64.81 81 CYS A CA 1
ATOM 616 C C . CYS A 1 81 ? 2.023 -4.185 14.656 1.00 64.81 81 CYS A C 1
ATOM 618 O O . CYS A 1 81 ? 0.895 -4.634 14.840 1.00 64.81 81 CYS A O 1
ATOM 620 N N . VAL A 1 82 ? 2.265 -3.265 13.720 1.00 61.66 82 VAL A N 1
ATOM 621 C CA . VAL A 1 82 ? 1.198 -2.713 12.876 1.00 61.66 82 VAL A CA 1
ATOM 622 C C . VAL A 1 82 ? 0.667 -3.737 11.867 1.00 61.66 82 VAL A C 1
ATOM 624 O O . VAL A 1 82 ? -0.545 -3.865 11.702 1.00 61.66 82 VAL A O 1
ATOM 627 N N . GLY A 1 83 ? 1.543 -4.567 11.291 1.00 60.88 83 GLY A N 1
ATOM 628 C CA . GLY A 1 83 ? 1.140 -5.732 10.489 1.00 60.88 83 GLY A CA 1
ATOM 629 C C . GLY A 1 83 ? 0.353 -6.804 11.266 1.00 60.88 83 GLY A C 1
ATOM 630 O O . GLY A 1 83 ? -0.198 -7.719 10.655 1.00 60.88 83 GLY A O 1
ATOM 631 N N . ARG A 1 84 ? 0.274 -6.697 12.604 1.00 65.31 84 ARG A N 1
ATOM 632 C CA . ARG A 1 84 ? -0.516 -7.581 13.481 1.00 65.31 84 ARG A CA 1
ATOM 633 C C . ARG A 1 84 ? -1.900 -7.043 13.827 1.00 65.31 84 ARG A C 1
ATOM 635 O O . ARG A 1 84 ? -2.621 -7.711 14.565 1.00 65.31 84 ARG A O 1
ATOM 642 N N . LEU A 1 85 ? -2.307 -5.882 13.310 1.00 82.44 85 LEU A N 1
ATOM 643 C CA . LEU A 1 85 ? -3.701 -5.462 13.436 1.00 82.44 85 LEU A CA 1
ATOM 644 C C . LEU A 1 85 ? -4.579 -6.473 12.674 1.00 82.44 85 LEU A C 1
ATOM 646 O O . LEU A 1 85 ? -4.461 -6.566 11.450 1.00 82.44 85 LEU A O 1
ATOM 650 N N . PRO A 1 86 ? -5.466 -7.228 13.353 1.00 88.06 86 PRO A N 1
ATOM 651 C CA . PRO A 1 86 ? -6.173 -8.357 12.739 1.00 88.06 86 PRO A CA 1
ATOM 652 C C . PRO A 1 86 ? -7.068 -7.921 11.573 1.00 88.06 86 PRO A C 1
ATOM 654 O O . PRO A 1 86 ? -7.282 -8.677 10.630 1.00 88.06 86 PRO A O 1
ATOM 657 N N . VAL A 1 87 ? -7.540 -6.672 11.599 1.00 92.00 87 VAL A N 1
ATOM 658 C CA . VAL A 1 87 ? -8.332 -6.076 10.514 1.00 92.00 87 VAL A CA 1
ATOM 659 C C . VAL A 1 87 ? -7.490 -5.832 9.264 1.00 92.00 87 VAL A C 1
ATOM 661 O O . VAL A 1 87 ? -7.921 -6.167 8.171 1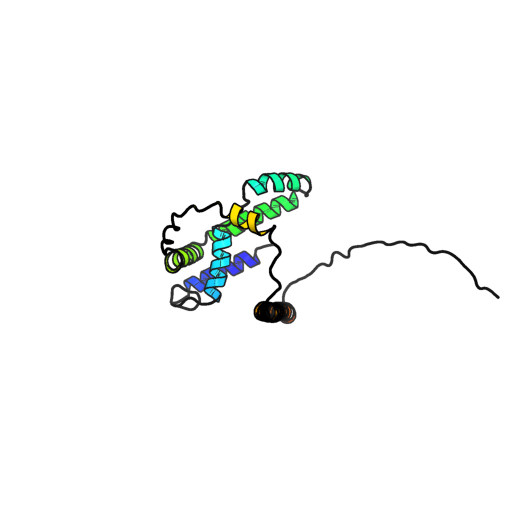.00 92.00 87 VAL A O 1
ATOM 664 N N . LEU A 1 88 ? -6.274 -5.299 9.406 1.00 91.75 88 LEU A N 1
ATOM 665 C CA . LEU A 1 88 ? -5.389 -5.081 8.256 1.00 91.75 88 LEU A CA 1
ATOM 666 C C . LEU A 1 88 ? -4.884 -6.412 7.692 1.00 91.75 88 LEU A C 1
ATOM 668 O O . LEU A 1 88 ? -4.786 -6.571 6.481 1.00 91.75 88 LEU A O 1
ATOM 672 N N . ALA A 1 89 ? -4.604 -7.376 8.573 1.00 90.69 89 ALA A N 1
ATOM 673 C CA . ALA A 1 89 ? -4.236 -8.733 8.194 1.00 90.69 89 ALA A CA 1
ATOM 674 C C . ALA A 1 89 ? -5.333 -9.408 7.358 1.00 90.69 89 ALA A C 1
ATOM 676 O O . ALA A 1 89 ? -5.066 -9.808 6.232 1.00 90.69 89 ALA A O 1
ATOM 677 N N . SER A 1 90 ? -6.563 -9.463 7.880 1.00 92.88 90 SER A N 1
ATOM 678 C CA . SER A 1 90 ? -7.709 -10.052 7.171 1.00 92.88 90 SER A CA 1
ATOM 679 C C . SER A 1 90 ? -8.039 -9.326 5.869 1.00 92.88 90 SER A C 1
ATOM 681 O O . SER A 1 90 ? -8.395 -9.971 4.890 1.00 92.88 90 SER A O 1
ATOM 683 N N . TYR A 1 91 ? -7.862 -8.004 5.824 1.00 94.50 91 TYR A N 1
ATOM 684 C CA . TYR A 1 91 ? -8.002 -7.226 4.596 1.00 94.50 91 TYR A CA 1
ATOM 685 C C . TYR A 1 91 ? -6.987 -7.646 3.517 1.00 94.50 91 TYR A C 1
ATOM 687 O O . TYR A 1 91 ? -7.370 -7.882 2.373 1.00 94.50 91 TYR A O 1
ATOM 695 N N . VAL A 1 92 ? -5.703 -7.784 3.870 1.00 94.25 92 VAL A N 1
ATOM 696 C CA . VAL A 1 92 ? -4.659 -8.244 2.933 1.00 94.25 92 VAL A CA 1
ATOM 697 C C . VAL A 1 92 ? -4.901 -9.686 2.501 1.00 94.25 92 VAL A C 1
ATOM 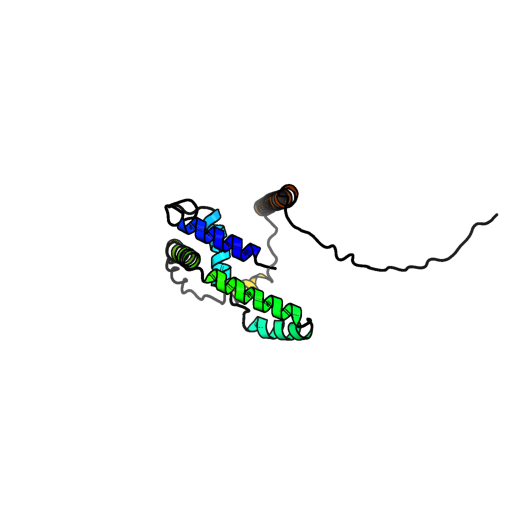699 O O . VAL A 1 92 ? -4.823 -9.973 1.309 1.00 94.25 92 VAL A O 1
ATOM 702 N N . ASP A 1 93 ? -5.206 -10.572 3.450 1.00 93.19 93 ASP A N 1
ATOM 703 C CA . ASP A 1 93 ? -5.449 -11.988 3.171 1.00 93.19 93 ASP A CA 1
ATOM 704 C C . ASP A 1 93 ? -6.661 -12.158 2.240 1.00 93.19 93 ASP A C 1
ATOM 706 O O . ASP A 1 93 ? -6.567 -12.879 1.253 1.00 93.19 93 ASP A O 1
ATOM 710 N N . GLY A 1 94 ? -7.750 -11.411 2.457 1.00 93.81 94 GLY A N 1
ATOM 711 C CA . GLY A 1 94 ? -8.922 -11.443 1.577 1.00 93.81 94 GLY A CA 1
ATOM 712 C C . GLY A 1 94 ? -8.624 -10.977 0.148 1.00 93.81 94 GLY A C 1
ATOM 713 O O . GLY A 1 94 ? -9.100 -11.578 -0.811 1.00 93.81 94 GLY A O 1
ATOM 714 N N . ILE A 1 95 ? -7.787 -9.947 -0.026 1.00 93.81 95 ILE A N 1
ATOM 715 C CA . ILE A 1 95 ? -7.353 -9.509 -1.364 1.00 93.81 95 ILE A CA 1
ATOM 716 C C . ILE A 1 95 ? -6.442 -10.557 -2.020 1.00 93.81 95 ILE A C 1
ATOM 718 O O . ILE A 1 95 ? -6.572 -10.813 -3.219 1.00 93.81 95 ILE A O 1
ATOM 722 N N . LEU A 1 96 ? -5.530 -11.175 -1.261 1.00 92.25 96 LEU A N 1
ATOM 723 C CA . LEU A 1 96 ? -4.687 -12.263 -1.765 1.00 92.25 96 LEU A CA 1
ATOM 724 C C . LEU A 1 96 ? -5.531 -13.445 -2.235 1.00 92.25 96 LEU A C 1
ATOM 726 O O . LEU A 1 96 ? -5.313 -13.949 -3.335 1.00 92.25 96 LEU A O 1
ATOM 730 N N . GLU A 1 97 ? -6.505 -13.859 -1.433 1.00 92.44 97 GLU A N 1
ATOM 731 C CA . GLU A 1 97 ? -7.389 -14.972 -1.759 1.00 92.44 97 GLU A CA 1
ATOM 732 C C . GLU A 1 97 ? -8.251 -14.672 -2.991 1.00 92.44 97 GLU A C 1
ATOM 734 O O . GLU A 1 97 ? -8.310 -15.480 -3.912 1.00 92.44 97 GLU A O 1
ATOM 739 N N . ASP A 1 98 ? -8.854 -13.488 -3.075 1.00 90.44 98 ASP A N 1
ATOM 740 C CA . ASP A 1 98 ? -9.764 -13.161 -4.176 1.00 90.44 98 ASP A CA 1
ATOM 741 C C . ASP A 1 98 ? -9.062 -12.957 -5.524 1.00 90.44 98 ASP A C 1
ATOM 743 O O . ASP A 1 98 ? -9.579 -13.365 -6.566 1.00 90.44 98 ASP A O 1
ATOM 747 N N . PHE A 1 99 ? -7.917 -12.268 -5.531 1.00 90.38 99 PHE A N 1
ATOM 748 C CA . PHE A 1 99 ? -7.281 -11.816 -6.775 1.00 90.38 99 PHE A CA 1
ATOM 749 C C . PHE A 1 99 ? -6.044 -12.626 -7.151 1.00 90.38 99 PHE A C 1
ATOM 751 O O . PHE A 1 99 ? -5.700 -12.701 -8.331 1.00 90.38 99 PHE A O 1
ATOM 758 N N . PHE A 1 100 ? -5.376 -13.242 -6.175 1.00 87.50 100 PHE A N 1
ATOM 759 C CA . PHE A 1 100 ? -4.084 -13.898 -6.375 1.00 87.50 100 PHE A CA 1
ATOM 760 C C . PHE A 1 100 ? -4.104 -15.404 -6.086 1.00 87.50 100 PHE A C 1
ATOM 762 O O . PHE A 1 100 ? -3.133 -16.076 -6.422 1.00 87.50 100 PHE A O 1
ATOM 769 N N . ALA A 1 101 ? -5.196 -15.971 -5.553 1.00 83.19 101 ALA A N 1
ATOM 770 C CA . ALA A 1 101 ? -5.318 -17.425 -5.381 1.00 83.19 101 ALA A CA 1
ATOM 771 C C . ALA A 1 101 ? -5.576 -18.183 -6.687 1.00 83.19 101 ALA A C 1
ATOM 773 O O . ALA A 1 101 ? -5.648 -19.414 -6.674 1.00 83.19 101 ALA A O 1
ATOM 774 N N . THR A 1 102 ? -5.712 -17.481 -7.818 1.00 78.19 102 THR A N 1
ATOM 775 C CA . THR A 1 102 ? -5.776 -18.142 -9.121 1.00 78.19 102 THR A CA 1
ATOM 776 C C . THR A 1 102 ? -4.506 -18.965 -9.284 1.00 78.19 102 THR A C 1
ATOM 778 O O . THR A 1 102 ? -3.416 -18.404 -9.402 1.00 78.19 102 THR A O 1
ATOM 781 N N . ALA A 1 103 ? -4.650 -20.294 -9.247 1.00 64.50 103 ALA A N 1
ATOM 782 C CA . ALA A 1 103 ? -3.549 -21.214 -9.462 1.00 64.50 103 ALA A CA 1
ATOM 783 C C . ALA A 1 103 ? -2.863 -20.799 -10.760 1.00 64.50 103 ALA A C 1
ATOM 785 O O . ALA A 1 103 ? -3.483 -20.846 -11.827 1.00 64.50 103 ALA A O 1
ATOM 786 N N . MET A 1 104 ? -1.616 -20.328 -10.658 1.00 64.94 104 MET A N 1
ATOM 787 C CA . MET A 1 104 ? -0.841 -20.053 -11.856 1.00 64.94 104 MET A CA 1
ATOM 788 C C . MET A 1 104 ? -0.868 -21.337 -12.687 1.00 64.94 104 MET A C 1
ATOM 790 O O . MET A 1 104 ? -0.601 -22.408 -12.125 1.00 64.94 104 MET A O 1
ATOM 794 N N . PRO A 1 105 ? -1.251 -21.269 -13.977 1.00 73.31 105 PRO A N 1
ATOM 795 C CA . PRO A 1 105 ? -1.169 -22.438 -14.830 1.00 73.31 105 PRO A CA 1
ATOM 796 C C . PRO A 1 105 ? 0.250 -22.999 -14.700 1.00 73.31 105 PRO A C 1
ATOM 798 O O . PRO A 1 105 ? 1.197 -22.207 -14.595 1.00 73.31 105 PRO A O 1
ATOM 801 N N . PRO A 1 106 ? 0.405 -24.334 -14.629 1.00 70.62 106 PRO A N 1
ATOM 802 C CA . PRO A 1 106 ? 1.728 -24.925 -14.537 1.00 70.62 106 PRO A CA 1
ATOM 803 C C . PRO A 1 106 ? 2.582 -24.322 -15.656 1.00 70.62 106 PRO A C 1
ATOM 805 O O . PRO A 1 106 ? 2.089 -24.209 -16.786 1.00 70.62 106 PRO A O 1
ATOM 808 N N . PRO A 1 107 ? 3.808 -23.862 -15.350 1.00 67.44 107 PRO A N 1
ATOM 809 C CA . PRO A 1 107 ? 4.668 -23.312 -16.381 1.00 67.44 107 PRO A CA 1
ATOM 810 C C . PRO A 1 107 ? 4.798 -24.357 -17.499 1.00 67.44 107 PRO A C 1
ATOM 812 O O . PRO A 1 107 ? 4.837 -25.556 -17.193 1.00 67.44 107 PRO A O 1
ATOM 815 N N . PRO A 1 108 ? 4.818 -23.947 -18.779 1.00 74.38 108 PRO A N 1
ATOM 816 C CA . PRO A 1 108 ? 5.079 -24.883 -19.864 1.00 74.38 108 PRO A CA 1
ATOM 817 C C . PRO A 1 108 ? 6.370 -25.645 -19.537 1.00 74.38 108 PRO A C 1
ATOM 819 O O . PRO A 1 108 ? 7.386 -25.036 -19.213 1.00 74.38 108 PRO A O 1
ATOM 822 N N . MET A 1 109 ? 6.302 -26.978 -19.550 1.00 70.38 109 MET A N 1
ATOM 823 C CA . MET A 1 109 ? 7.410 -27.869 -19.168 1.00 70.38 109 MET A CA 1
ATOM 824 C C . MET A 1 109 ? 8.511 -27.951 -20.239 1.00 70.38 109 MET A C 1
ATOM 826 O O . MET A 1 109 ? 9.360 -28.838 -20.182 1.00 70.38 109 MET A O 1
ATOM 830 N N . ASP A 1 110 ? 8.506 -27.038 -21.206 1.00 63.22 110 ASP A N 1
ATOM 831 C CA . ASP A 1 110 ? 9.492 -26.990 -22.274 1.00 63.22 110 ASP A CA 1
ATOM 832 C C . ASP A 1 110 ? 10.748 -26.305 -21.730 1.00 63.22 110 ASP A C 1
ATOM 834 O O . ASP A 1 110 ? 10.735 -25.093 -21.530 1.00 63.22 110 ASP A O 1
ATOM 838 N N . ASP A 1 111 ? 11.785 -27.096 -21.425 1.00 57.84 111 ASP A N 1
ATOM 839 C CA . ASP A 1 111 ? 13.177 -26.693 -21.163 1.00 57.84 111 ASP A CA 1
ATOM 840 C C . ASP A 1 111 ? 13.337 -25.248 -20.671 1.00 57.84 111 ASP A C 1
ATOM 842 O O . ASP A 1 111 ? 13.962 -24.404 -21.318 1.00 57.84 111 ASP A O 1
ATOM 846 N N . ALA A 1 112 ? 12.738 -24.958 -19.512 1.00 53.22 112 ALA A N 1
ATOM 847 C CA . ALA A 1 112 ? 12.841 -23.669 -18.851 1.00 53.22 112 ALA A CA 1
ATOM 848 C C . ALA A 1 112 ? 14.269 -23.511 -18.321 1.00 53.22 112 ALA A C 1
ATOM 850 O O . ALA A 1 112 ? 14.552 -23.702 -17.135 1.00 53.22 112 ALA A O 1
ATOM 851 N N . GLY A 1 113 ? 15.181 -23.177 -19.237 1.00 56.88 113 GLY A N 1
ATOM 852 C CA . GLY A 1 113 ? 16.461 -22.580 -18.921 1.00 56.88 113 GLY A CA 1
ATOM 853 C C . GLY A 1 113 ? 16.222 -21.499 -17.878 1.00 56.88 113 GLY A C 1
ATOM 854 O O . GLY A 1 113 ? 15.248 -20.745 -17.958 1.00 56.88 113 GLY A O 1
ATOM 855 N N . SER A 1 114 ? 17.074 -21.505 -16.856 1.00 54.56 114 SER A N 1
ATOM 856 C CA . SER A 1 114 ? 17.057 -20.562 -15.746 1.00 54.56 114 SER A CA 1
ATOM 857 C C . SER A 1 114 ? 16.645 -19.181 -16.252 1.00 54.56 114 SER A C 1
ATOM 859 O O . SER A 1 114 ? 17.241 -18.675 -17.200 1.00 54.56 114 SER A O 1
ATOM 861 N N . TRP A 1 115 ? 15.643 -18.548 -15.635 1.00 52.53 115 TRP A N 1
ATOM 862 C CA . TRP A 1 115 ? 15.292 -17.146 -15.923 1.00 52.53 115 TRP A CA 1
ATOM 863 C C . TRP A 1 115 ? 16.567 -16.279 -15.993 1.00 52.53 115 TRP A C 1
ATOM 865 O O . TRP A 1 115 ? 16.695 -15.386 -16.832 1.00 52.53 115 TRP A O 1
ATOM 875 N N . SER A 1 116 ? 17.554 -16.598 -15.150 1.00 54.56 116 SER A N 1
ATOM 876 C CA . SER A 1 116 ? 18.873 -15.967 -15.111 1.00 54.56 116 SER A CA 1
ATOM 877 C C . SER A 1 116 ? 19.679 -16.112 -16.412 1.00 54.56 116 SER A C 1
ATOM 879 O O . SER A 1 116 ? 20.361 -15.164 -16.791 1.00 54.56 116 SER A O 1
ATOM 881 N N . ASP A 1 117 ? 19.571 -17.232 -17.128 1.00 56.56 117 ASP A N 1
ATOM 882 C CA . ASP A 1 117 ? 20.289 -17.485 -18.387 1.00 56.56 117 ASP A CA 1
ATOM 883 C C . ASP A 1 117 ? 19.676 -16.696 -19.554 1.00 56.56 117 ASP A C 1
ATOM 885 O O . ASP A 1 117 ? 20.402 -16.145 -20.384 1.00 56.56 117 ASP A O 1
ATOM 889 N N . ALA A 1 118 ? 18.347 -16.536 -19.574 1.00 56.62 118 ALA A N 1
ATOM 890 C CA . ALA A 1 118 ? 17.660 -15.690 -20.554 1.00 56.62 118 ALA A CA 1
ATOM 891 C C . ALA A 1 118 ? 18.021 -14.197 -20.398 1.00 56.62 118 ALA A C 1
ATOM 893 O O . ALA A 1 118 ? 18.119 -13.470 -21.387 1.00 56.62 118 ALA A O 1
ATOM 894 N N . ALA A 1 119 ? 18.275 -13.738 -19.168 1.00 56.22 119 ALA A N 1
ATOM 895 C CA . ALA A 1 119 ? 18.731 -12.373 -18.900 1.00 56.22 119 ALA A CA 1
ATOM 896 C C . ALA A 1 119 ? 20.236 -12.174 -19.170 1.00 56.22 119 ALA A C 1
ATOM 898 O O . ALA A 1 119 ? 20.648 -11.086 -19.574 1.00 56.22 119 ALA A O 1
ATOM 899 N N . GLN A 1 120 ? 21.062 -13.208 -18.973 1.00 57.28 120 GLN A N 1
ATOM 900 C CA . GLN A 1 120 ? 22.511 -13.133 -19.190 1.00 57.28 120 GLN A CA 1
ATOM 901 C C . GLN A 1 120 ? 22.906 -13.278 -20.669 1.00 57.28 120 GLN A C 1
ATOM 903 O O . GLN A 1 120 ? 23.842 -12.610 -21.106 1.00 57.28 120 GLN A O 1
ATOM 908 N N . GLY A 1 121 ? 22.167 -14.056 -21.467 1.00 52.06 121 GLY A N 1
ATOM 909 C CA . GLY A 1 121 ? 22.440 -14.238 -22.900 1.00 52.06 121 GLY A CA 1
ATOM 910 C C . GLY A 1 121 ? 22.046 -13.054 -23.797 1.00 52.06 121 GLY A C 1
ATOM 911 O O . GLY A 1 121 ? 22.587 -12.901 -24.890 1.00 52.06 121 GLY A O 1
ATOM 912 N N . ALA A 1 122 ? 21.141 -12.180 -23.344 1.00 51.59 122 ALA A N 1
ATOM 913 C CA . ALA A 1 122 ? 20.652 -11.042 -24.132 1.00 51.59 122 ALA A CA 1
ATOM 914 C C . ALA A 1 122 ? 21.547 -9.787 -24.057 1.00 51.59 122 ALA A C 1
ATOM 916 O O . ALA A 1 122 ? 21.340 -8.834 -24.805 1.00 51.59 122 ALA A O 1
ATOM 917 N N . SER A 1 123 ? 22.547 -9.775 -23.170 1.00 55.56 123 SER A N 1
ATOM 918 C CA . SER A 1 123 ? 23.446 -8.628 -22.962 1.00 55.56 123 SER A CA 1
ATOM 919 C C . SER A 1 123 ? 24.449 -8.425 -24.110 1.00 55.56 123 SER A C 1
ATOM 921 O O . SER A 1 123 ? 24.934 -7.318 -24.335 1.00 55.56 123 SER A O 1
ATOM 923 N N . SER A 1 124 ? 24.757 -9.481 -24.868 1.00 59.62 124 SER A N 1
ATOM 924 C CA . SER A 1 124 ? 25.831 -9.456 -25.872 1.00 59.62 124 SER A CA 1
ATOM 925 C C . SER A 1 124 ? 25.353 -9.211 -27.306 1.00 59.62 124 SER A C 1
ATOM 927 O O . SER A 1 124 ? 26.181 -9.001 -28.191 1.00 59.62 124 SER A O 1
ATOM 929 N N . ALA A 1 125 ? 24.042 -9.240 -27.560 1.00 71.94 125 ALA A N 1
ATOM 930 C CA . ALA A 1 125 ? 23.497 -8.953 -28.881 1.00 71.94 125 ALA A CA 1
ATOM 931 C C . ALA A 1 125 ? 23.365 -7.430 -29.082 1.00 71.94 125 ALA A C 1
ATOM 933 O O . ALA A 1 125 ? 22.863 -6.740 -28.190 1.00 71.94 125 ALA A O 1
ATOM 934 N N . PRO A 1 126 ? 23.783 -6.875 -30.237 1.00 77.62 126 PRO A N 1
ATOM 935 C CA . PRO A 1 126 ? 23.585 -5.462 -30.531 1.00 77.62 126 PRO A CA 1
ATOM 936 C C . PRO A 1 126 ? 22.090 -5.138 -30.491 1.00 77.62 126 PRO A C 1
ATOM 938 O O . PRO A 1 126 ? 21.289 -5.724 -31.221 1.00 77.62 126 PRO A O 1
ATOM 941 N N . LYS A 1 127 ? 21.712 -4.218 -29.598 1.00 79.81 127 LYS A N 1
ATOM 942 C CA . LYS A 1 127 ? 20.320 -3.804 -29.414 1.00 79.81 127 LYS A CA 1
ATOM 943 C C . LYS A 1 127 ? 19.802 -3.212 -30.737 1.00 79.81 127 LYS A C 1
ATOM 945 O O . LYS A 1 127 ? 20.475 -2.332 -31.282 1.00 79.81 127 LYS A O 1
ATOM 950 N N . PRO A 1 128 ? 18.655 -3.672 -31.272 1.00 84.56 128 PRO A N 1
ATOM 951 C CA . PRO A 1 128 ? 18.099 -3.105 -32.494 1.00 84.56 128 PRO A CA 1
ATOM 952 C C . PRO A 1 128 ? 17.850 -1.599 -32.309 1.00 84.56 128 PRO A C 1
ATOM 954 O O . PRO A 1 128 ? 17.552 -1.164 -31.189 1.00 84.56 128 PRO A O 1
ATOM 957 N N . PRO A 1 129 ? 18.002 -0.788 -33.373 1.00 88.25 129 PRO A N 1
ATOM 958 C CA . PRO A 1 129 ? 17.755 0.644 -33.285 1.00 88.25 129 PRO A CA 1
ATOM 959 C C . PRO A 1 129 ? 16.307 0.893 -32.829 1.00 88.25 129 PRO A C 1
ATOM 961 O O . PRO A 1 129 ? 15.405 0.177 -33.272 1.00 88.25 129 PRO A O 1
ATOM 964 N N . PRO A 1 130 ? 16.076 1.874 -31.938 1.00 87.56 130 PRO A N 1
ATOM 965 C CA . PRO A 1 130 ? 14.755 2.136 -31.380 1.00 87.56 130 PRO A CA 1
ATOM 966 C C . PRO A 1 130 ? 13.760 2.474 -32.490 1.00 87.56 130 PRO A C 1
ATOM 968 O O . PRO A 1 130 ? 14.056 3.276 -33.381 1.00 87.56 130 PRO A O 1
ATOM 971 N N . THR A 1 131 ? 12.577 1.869 -32.427 1.00 92.19 131 THR A N 1
ATOM 972 C CA . THR A 1 131 ? 11.497 2.154 -33.373 1.00 92.19 131 THR A CA 1
ATOM 973 C C . THR A 1 131 ? 10.873 3.522 -33.089 1.00 92.19 131 THR A C 1
ATOM 975 O O . THR A 1 131 ? 11.041 4.110 -32.016 1.00 92.19 131 THR A O 1
ATOM 978 N N . VAL A 1 132 ? 10.131 4.062 -34.059 1.00 92.31 132 VAL A N 1
ATOM 979 C CA . VAL A 1 132 ? 9.408 5.331 -33.873 1.00 92.31 132 VAL A CA 1
ATOM 980 C C . VAL A 1 132 ? 8.353 5.194 -32.768 1.00 92.31 132 VAL A C 1
ATOM 982 O O . VAL A 1 132 ? 8.147 6.143 -32.003 1.00 92.31 132 VAL A O 1
ATOM 985 N N . GLU A 1 133 ? 7.724 4.019 -32.633 1.00 86.25 133 GLU A N 1
ATOM 986 C CA . GLU A 1 133 ? 6.820 3.738 -31.518 1.00 86.25 133 GLU A CA 1
ATOM 987 C C . GLU A 1 133 ? 7.545 3.768 -30.166 1.00 86.25 133 GLU A C 1
ATOM 989 O O . GLU A 1 133 ? 7.033 4.395 -29.235 1.00 86.25 133 GLU A O 1
ATOM 994 N N . ASP A 1 134 ? 8.750 3.197 -30.064 1.00 81.88 134 ASP A N 1
ATOM 995 C CA . ASP A 1 134 ? 9.536 3.195 -28.820 1.00 81.88 134 ASP A CA 1
ATOM 996 C C . ASP A 1 134 ? 9.886 4.615 -28.366 1.00 81.88 134 ASP A C 1
ATOM 998 O O . ASP A 1 134 ? 9.738 4.964 -27.193 1.00 81.88 134 ASP A O 1
ATOM 1002 N N . VAL A 1 135 ? 10.302 5.478 -29.300 1.00 88.38 135 VAL A N 1
ATOM 1003 C CA . VAL A 1 135 ? 10.623 6.882 -28.993 1.00 88.38 135 VAL A CA 1
ATOM 1004 C C . VAL A 1 135 ? 9.376 7.634 -28.527 1.00 88.38 135 VAL A C 1
ATOM 1006 O O . VAL A 1 135 ? 9.441 8.443 -27.594 1.00 88.38 135 VAL A O 1
ATOM 1009 N N . ARG A 1 136 ? 8.219 7.369 -29.144 1.00 89.44 136 ARG A N 1
ATOM 1010 C CA . ARG A 1 136 ? 6.944 7.974 -28.743 1.00 89.44 136 ARG A CA 1
ATOM 1011 C C . ARG A 1 136 ? 6.511 7.495 -27.358 1.00 89.44 136 ARG A C 1
ATOM 1013 O O . ARG A 1 136 ? 6.085 8.318 -26.546 1.00 89.44 136 ARG A O 1
ATOM 1020 N N . MET A 1 137 ? 6.648 6.201 -27.080 1.00 87.12 137 MET A N 1
ATOM 1021 C CA . MET A 1 137 ? 6.331 5.605 -25.784 1.00 87.12 137 MET A CA 1
ATOM 1022 C C . MET A 1 137 ? 7.236 6.162 -24.682 1.00 87.12 137 MET A C 1
ATOM 1024 O O . MET A 1 137 ? 6.744 6.540 -23.619 1.00 87.12 137 MET A O 1
ATOM 1028 N N . TRP A 1 138 ? 8.535 6.303 -24.953 1.00 86.75 138 TRP A N 1
ATOM 1029 C CA . TRP A 1 138 ? 9.496 6.859 -24.002 1.00 86.75 138 TRP A CA 1
ATOM 1030 C C . TRP A 1 138 ? 9.160 8.304 -23.622 1.00 86.75 138 TRP A C 1
ATOM 1032 O O . TRP A 1 138 ? 9.094 8.635 -22.439 1.00 86.75 138 TRP A O 1
ATOM 1042 N N . ARG A 1 139 ? 8.835 9.150 -24.607 1.00 89.50 139 ARG A N 1
ATOM 1043 C CA . ARG A 1 139 ? 8.395 10.534 -24.355 1.00 89.50 139 ARG A CA 1
ATOM 1044 C C . ARG A 1 139 ? 7.085 10.583 -23.570 1.00 89.50 139 ARG A C 1
ATOM 1046 O O . ARG A 1 139 ? 6.974 11.350 -22.620 1.00 89.50 139 ARG A O 1
ATOM 1053 N N . GLY A 1 140 ? 6.114 9.738 -23.923 1.00 87.06 140 GLY A N 1
ATOM 1054 C CA . GLY A 1 140 ? 4.852 9.624 -23.186 1.00 87.06 140 GLY A CA 1
ATOM 1055 C C . GLY A 1 140 ? 5.068 9.258 -21.715 1.00 87.06 140 GLY A C 1
ATOM 1056 O O . GLY A 1 140 ? 4.493 9.891 -20.829 1.00 87.06 140 GLY A O 1
ATOM 1057 N N . SER A 1 141 ? 5.964 8.304 -21.450 1.00 82.00 141 SER A N 1
ATOM 1058 C CA . SER A 1 141 ? 6.340 7.913 -20.089 1.00 82.00 141 SER A CA 1
ATOM 1059 C C . SER A 1 141 ? 7.009 9.053 -19.323 1.00 82.00 141 SER A C 1
ATOM 1061 O O . SER A 1 141 ? 6.724 9.231 -18.141 1.00 82.00 141 SER A O 1
ATOM 1063 N N . GLN A 1 142 ? 7.878 9.836 -19.967 1.00 88.88 142 GLN A N 1
ATOM 1064 C CA . GLN A 1 142 ? 8.524 10.980 -19.321 1.00 88.88 142 GLN A CA 1
ATOM 1065 C C . GLN A 1 142 ? 7.524 12.062 -18.920 1.00 88.88 142 GLN A C 1
ATOM 1067 O O . GLN A 1 142 ? 7.600 12.564 -17.802 1.00 88.88 142 GLN A O 1
ATOM 1072 N N . TYR A 1 143 ? 6.562 12.393 -19.786 1.00 90.25 143 TYR A N 1
ATOM 1073 C CA . TYR A 1 143 ? 5.529 13.376 -19.450 1.00 90.25 143 TYR A CA 1
ATOM 1074 C C . TYR A 1 143 ? 4.631 12.902 -18.309 1.00 90.25 143 TYR A C 1
ATOM 1076 O O . TYR A 1 143 ? 4.284 13.693 -17.434 1.00 90.25 143 TYR A O 1
ATOM 1084 N N . TRP A 1 144 ? 4.294 11.612 -18.282 1.00 91.69 144 TRP A N 1
ATOM 1085 C CA . TRP A 1 144 ? 3.526 11.037 -17.183 1.00 91.69 144 TRP A CA 1
ATOM 1086 C C . TRP A 1 144 ? 4.294 11.107 -15.855 1.00 91.69 144 TRP A C 1
ATOM 1088 O O . TRP A 1 144 ? 3.747 11.573 -14.856 1.00 91.69 144 TRP A O 1
ATOM 1098 N N . LEU A 1 145 ? 5.580 10.732 -15.855 1.00 88.25 145 LEU A N 1
ATOM 1099 C CA . LEU A 1 145 ? 6.441 10.816 -14.670 1.00 88.25 145 LEU A CA 1
ATOM 1100 C C . LEU A 1 145 ? 6.637 12.258 -14.199 1.00 88.25 145 LEU A C 1
ATOM 1102 O O . LEU A 1 145 ? 6.564 12.519 -13.001 1.00 88.25 145 LEU A O 1
ATOM 1106 N N . ALA A 1 146 ? 6.833 13.199 -15.122 1.00 91.06 146 ALA A N 1
ATOM 1107 C CA . ALA A 1 146 ? 6.929 14.617 -14.797 1.00 91.06 146 ALA A CA 1
ATOM 1108 C C . ALA A 1 146 ? 5.629 15.136 -14.160 1.00 91.06 146 ALA A C 1
ATOM 1110 O O . ALA A 1 146 ? 5.680 15.843 -13.157 1.00 91.06 146 ALA A O 1
ATOM 1111 N N . GLY A 1 147 ? 4.466 14.739 -14.688 1.00 91.75 147 GLY A N 1
ATOM 1112 C CA . GLY A 1 147 ? 3.163 15.073 -14.109 1.00 91.75 147 GLY A CA 1
ATOM 1113 C C . GLY A 1 147 ? 2.971 14.494 -12.705 1.00 91.75 147 GLY A C 1
ATOM 1114 O O . GLY A 1 147 ? 2.532 15.205 -11.803 1.00 91.75 147 GLY A O 1
ATOM 1115 N N . ALA A 1 148 ? 3.358 13.234 -12.491 1.00 80.88 148 ALA A N 1
ATOM 1116 C CA . ALA A 1 148 ? 3.314 12.600 -11.175 1.00 80.88 148 ALA A CA 1
ATOM 1117 C C . ALA A 1 148 ? 4.244 13.304 -10.172 1.00 80.88 148 ALA A C 1
ATOM 1119 O O . ALA A 1 148 ? 3.824 13.622 -9.060 1.00 80.88 148 ALA A O 1
ATOM 1120 N N . ALA A 1 149 ? 5.479 13.614 -10.577 1.00 85.38 149 ALA A N 1
ATOM 1121 C CA . ALA A 1 149 ? 6.435 14.346 -9.751 1.00 85.38 149 ALA A CA 1
ATOM 1122 C C . ALA A 1 149 ? 5.929 15.754 -9.403 1.00 85.38 149 ALA A C 1
ATOM 1124 O O . ALA A 1 149 ? 6.024 16.170 -8.250 1.00 85.38 149 ALA A O 1
ATOM 1125 N N . ALA A 1 150 ? 5.332 16.463 -10.364 1.00 92.75 150 ALA A N 1
ATOM 1126 C CA . ALA A 1 150 ? 4.735 17.775 -10.136 1.00 92.75 150 ALA A CA 1
ATOM 1127 C C . ALA A 1 150 ? 3.540 17.711 -9.175 1.00 92.75 150 ALA A C 1
ATOM 1129 O O . ALA A 1 150 ? 3.414 18.572 -8.310 1.00 92.75 150 ALA A O 1
ATOM 1130 N N . ALA A 1 151 ? 2.687 16.687 -9.275 1.00 84.38 151 ALA A N 1
ATOM 1131 C CA . ALA A 1 151 ? 1.565 16.496 -8.356 1.00 84.38 151 ALA A CA 1
ATOM 1132 C C . ALA A 1 151 ? 2.040 16.226 -6.920 1.00 84.38 151 ALA A C 1
ATOM 1134 O O . ALA A 1 151 ? 1.516 16.820 -5.979 1.00 84.38 151 ALA A O 1
ATOM 1135 N N . VAL A 1 152 ? 3.067 15.385 -6.752 1.00 77.88 152 VAL A N 1
ATOM 1136 C CA . VAL A 1 152 ? 3.697 15.143 -5.444 1.00 77.88 152 VAL A CA 1
ATOM 1137 C C . VAL A 1 152 ? 4.350 16.421 -4.920 1.00 77.88 152 VAL A C 1
ATOM 1139 O O . VAL A 1 152 ? 4.106 16.795 -3.778 1.00 77.88 152 VAL A O 1
ATOM 1142 N N . GLY A 1 153 ? 5.116 17.134 -5.749 1.00 81.62 153 GLY A N 1
ATOM 1143 C CA . GLY A 1 153 ? 5.742 18.405 -5.378 1.00 81.62 153 GLY A CA 1
ATOM 1144 C C . GLY A 1 153 ? 4.718 19.469 -4.977 1.00 81.62 153 GLY A C 1
ATOM 1145 O O . GLY A 1 153 ? 4.884 20.127 -3.956 1.00 81.62 153 GLY A O 1
ATOM 1146 N N . GLY A 1 154 ? 3.617 19.585 -5.720 1.00 82.94 154 GLY A N 1
ATOM 1147 C CA . GLY A 1 154 ? 2.501 20.469 -5.393 1.00 82.94 154 GLY A CA 1
ATOM 1148 C C . GLY A 1 154 ? 1.822 20.079 -4.082 1.00 82.94 154 GLY A C 1
ATOM 1149 O O . GLY A 1 154 ? 1.593 20.939 -3.240 1.00 82.94 154 GLY A O 1
ATOM 1150 N N . TYR A 1 155 ? 1.568 18.788 -3.859 1.00 74.94 155 TYR A N 1
ATOM 1151 C CA . TYR A 1 155 ? 1.023 18.300 -2.592 1.00 74.94 155 TYR A CA 1
ATOM 1152 C C . TYR A 1 155 ? 1.952 18.608 -1.409 1.00 74.94 155 TYR A C 1
ATOM 1154 O O . TYR A 1 155 ? 1.480 19.032 -0.359 1.00 74.94 155 TYR A O 1
ATOM 1162 N N . VAL A 1 156 ? 3.268 18.463 -1.581 1.00 76.44 156 VAL A N 1
ATOM 1163 C CA . VAL A 1 156 ? 4.261 18.794 -0.547 1.00 76.44 156 VAL A CA 1
ATOM 1164 C C . VAL A 1 156 ? 4.316 20.302 -0.279 1.00 76.44 156 VAL A C 1
ATOM 1166 O O . VAL A 1 156 ? 4.327 20.707 0.880 1.00 76.44 156 VAL A O 1
ATOM 1169 N N . LEU A 1 157 ? 4.307 21.139 -1.322 1.00 78.38 157 LEU A N 1
ATOM 1170 C CA . LEU A 1 157 ? 4.379 22.599 -1.188 1.00 78.38 157 LEU A CA 1
ATOM 1171 C C . LEU A 1 157 ? 3.085 23.219 -0.633 1.00 78.38 157 LEU A C 1
ATOM 1173 O O . LEU A 1 157 ? 3.151 24.155 0.158 1.00 78.38 157 LEU A O 1
ATOM 1177 N N . LEU A 1 158 ? 1.912 22.712 -1.027 1.00 78.56 158 LEU A N 1
ATOM 1178 C CA . LEU A 1 158 ? 0.604 23.230 -0.598 1.00 78.56 158 LEU A CA 1
ATOM 1179 C C . LEU A 1 158 ? 0.035 22.523 0.645 1.00 78.56 158 LEU A C 1
ATOM 1181 O O . LEU A 1 158 ? -0.873 23.056 1.278 1.00 78.56 158 LEU A O 1
ATOM 1185 N N . GLY A 1 159 ? 0.550 21.346 1.013 1.00 70.06 159 GLY A N 1
ATOM 1186 C CA . GLY A 1 159 ? 0.039 20.505 2.105 1.00 70.06 159 GLY A CA 1
ATOM 1187 C C . GLY A 1 159 ? 0.319 21.008 3.526 1.00 70.06 159 GLY A C 1
ATOM 1188 O O . GLY A 1 159 ? -0.116 20.379 4.487 1.00 70.06 159 GLY A O 1
ATOM 1189 N N . GLY A 1 160 ? 1.026 22.129 3.687 1.00 57.78 160 GLY A N 1
ATOM 1190 C CA . GLY A 1 160 ? 1.100 22.891 4.940 1.00 57.78 160 GLY A CA 1
ATOM 1191 C C . GLY A 1 160 ? 1.794 22.235 6.145 1.00 57.78 160 GLY A C 1
ATOM 1192 O O . GLY A 1 160 ? 1.900 22.893 7.175 1.00 57.78 160 GLY A O 1
ATOM 1193 N N . HIS A 1 161 ? 2.292 20.993 6.064 1.00 51.59 161 HIS A N 1
ATOM 1194 C CA . HIS A 1 161 ? 2.788 20.275 7.245 1.00 51.59 161 HIS A CA 1
ATOM 1195 C C . HIS A 1 161 ? 4.009 19.347 6.997 1.00 51.59 161 HIS A C 1
ATOM 1197 O O . HIS A 1 161 ? 3.908 18.300 6.367 1.00 51.59 161 HIS A O 1
ATOM 1203 N N . TYR A 1 162 ? 5.135 19.752 7.615 1.00 52.06 162 TYR A N 1
ATOM 1204 C CA .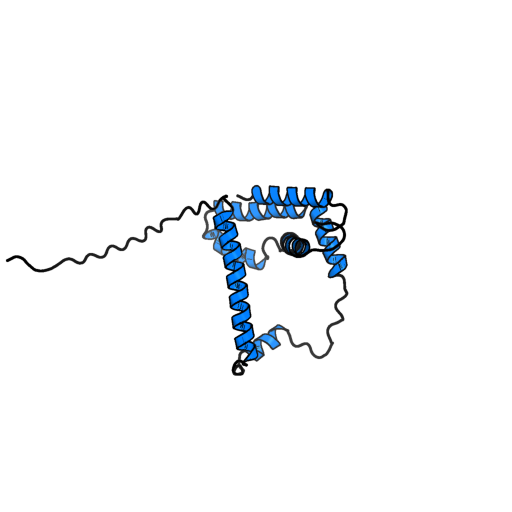 TYR A 1 162 ? 6.306 19.003 8.130 1.00 52.06 162 TYR A CA 1
ATOM 1205 C C . TYR A 1 162 ? 7.299 18.301 7.186 1.00 52.06 162 TYR A C 1
ATOM 1207 O O . TYR A 1 162 ? 7.543 17.103 7.315 1.00 52.06 162 TYR A O 1
ATOM 1215 N N . PHE A 1 163 ? 8.069 19.070 6.421 1.00 48.16 163 PHE A N 1
ATOM 1216 C CA . PHE A 1 163 ? 9.494 18.746 6.304 1.00 48.16 163 PHE A CA 1
ATOM 1217 C C . PHE A 1 163 ? 10.297 19.897 6.901 1.00 48.16 163 PHE A C 1
ATOM 1219 O O . PHE A 1 163 ? 10.583 20.882 6.231 1.00 48.16 163 PHE A O 1
ATOM 1226 N N . SER A 1 164 ? 10.667 19.775 8.180 1.00 44.66 164 SER A N 1
ATOM 1227 C CA . SER A 1 164 ? 11.864 20.464 8.661 1.00 44.66 164 SER A CA 1
ATOM 1228 C C . SER A 1 164 ? 13.034 19.701 8.058 1.00 44.66 164 SER A C 1
ATOM 1230 O O . SER A 1 164 ? 13.579 18.793 8.685 1.00 44.66 164 SER A O 1
ATOM 1232 N N . ILE A 1 165 ? 13.356 19.997 6.797 1.00 49.28 165 ILE A N 1
ATOM 1233 C CA . ILE A 1 165 ? 14.670 19.682 6.254 1.00 49.28 165 ILE A CA 1
ATOM 1234 C C . ILE A 1 165 ? 15.596 20.586 7.052 1.00 49.28 165 ILE A C 1
ATOM 1236 O O . ILE A 1 165 ? 15.791 21.747 6.710 1.00 49.28 165 ILE A O 1
ATOM 1240 N N . THR A 1 166 ? 16.077 20.090 8.191 1.00 45.41 166 THR A N 1
ATOM 1241 C CA . THR A 1 166 ? 17.293 20.612 8.793 1.00 45.41 166 THR A CA 1
ATOM 1242 C C . THR A 1 166 ? 18.350 20.329 7.742 1.00 45.41 166 THR A C 1
ATOM 1244 O O . THR A 1 166 ? 18.859 19.213 7.639 1.00 45.41 166 THR A O 1
ATOM 1247 N N . THR A 1 167 ? 18.550 21.301 6.860 1.00 46.06 167 THR A N 1
ATOM 1248 C CA . THR A 1 167 ? 19.753 21.449 6.067 1.00 46.06 167 THR A CA 1
ATOM 1249 C C . THR A 1 167 ? 20.890 21.311 7.063 1.00 46.06 167 THR A C 1
ATOM 1251 O O . THR A 1 167 ? 21.133 22.203 7.871 1.00 46.06 167 THR A O 1
ATOM 1254 N N . LEU A 1 168 ? 21.502 20.126 7.087 1.00 44.19 168 LEU A N 1
ATOM 1255 C CA . LEU A 1 168 ? 22.918 20.028 7.377 1.00 44.19 168 LEU A CA 1
ATOM 1256 C C . LEU A 1 168 ? 23.540 20.959 6.342 1.00 44.19 168 LEU A C 1
ATOM 1258 O O . LEU A 1 168 ? 23.594 20.623 5.163 1.00 44.19 168 LEU A O 1
ATOM 1262 N N . GLU A 1 169 ? 23.798 22.193 6.767 1.00 48.69 169 GLU A N 1
ATOM 1263 C CA . GLU A 1 169 ? 24.771 23.056 6.127 1.00 48.69 169 GLU A CA 1
ATOM 1264 C C . GLU A 1 169 ? 26.052 22.226 6.109 1.00 48.69 169 GLU A C 1
ATOM 1266 O O . GLU A 1 169 ? 26.693 22.018 7.141 1.00 48.69 169 GLU A O 1
ATOM 1271 N N . ASP A 1 170 ? 26.314 21.622 4.952 1.00 48.41 170 ASP A N 1
ATOM 1272 C CA . ASP A 1 170 ? 27.629 21.132 4.599 1.00 48.41 170 ASP A CA 1
ATOM 1273 C C . ASP A 1 170 ? 28.532 22.368 4.594 1.00 48.41 170 ASP A C 1
ATOM 1275 O O . ASP A 1 170 ? 28.542 23.176 3.666 1.00 48.41 170 ASP A O 1
ATOM 1279 N N . ASP A 1 171 ? 29.209 22.539 5.726 1.00 46.97 171 ASP A N 1
ATOM 1280 C CA . ASP A 1 171 ? 30.383 23.374 5.943 1.00 46.97 171 ASP A CA 1
ATOM 1281 C C . ASP A 1 171 ? 31.529 22.796 5.094 1.00 46.97 171 ASP A C 1
ATOM 1283 O O . ASP A 1 171 ? 32.479 22.192 5.594 1.00 46.97 171 ASP A O 1
ATOM 1287 N N . GLU A 1 172 ? 31.385 22.874 3.771 1.00 48.88 172 GLU A N 1
ATOM 1288 C CA . GLU A 1 172 ? 32.473 22.628 2.833 1.00 48.88 172 GLU A CA 1
ATOM 1289 C C . GLU A 1 172 ? 33.275 23.919 2.723 1.00 48.88 172 GLU A C 1
ATOM 1291 O O . GLU A 1 172 ? 33.017 24.809 1.913 1.00 48.88 172 GLU A O 1
ATOM 1296 N N . GLY A 1 173 ? 34.246 24.016 3.629 1.00 53.41 173 GLY A N 1
ATOM 1297 C CA . GLY A 1 173 ? 35.342 24.949 3.516 1.00 53.41 173 GLY A CA 1
ATOM 1298 C C . GLY A 1 173 ? 36.116 24.703 2.227 1.00 53.41 173 GLY A C 1
ATOM 1299 O O . GLY A 1 173 ? 36.728 23.653 2.049 1.00 53.41 173 GLY A O 1
ATOM 1300 N N . GLU A 1 174 ? 36.165 25.723 1.383 1.00 48.56 174 GLU A N 1
ATOM 1301 C CA . GLU A 1 174 ? 37.242 25.903 0.424 1.00 48.56 174 GLU A CA 1
ATOM 1302 C C . GLU A 1 174 ? 37.912 27.236 0.741 1.00 48.56 174 GLU A C 1
ATOM 1304 O O . GLU A 1 174 ? 37.473 28.314 0.344 1.00 48.56 174 GLU A O 1
ATOM 1309 N N . GLY A 1 175 ? 38.970 27.137 1.547 1.00 55.44 175 GLY A N 1
ATOM 1310 C CA . GLY A 1 175 ? 40.041 28.113 1.507 1.00 55.44 175 GLY A CA 1
ATOM 1311 C C . GLY A 1 175 ? 40.775 27.940 0.185 1.00 55.44 175 GLY A C 1
ATOM 1312 O O . GLY A 1 175 ? 41.294 26.860 -0.091 1.00 55.44 175 GLY A O 1
ATOM 1313 N N . MET A 1 176 ? 40.811 29.000 -0.609 1.00 51.00 176 MET A N 1
ATOM 1314 C CA . MET A 1 176 ? 41.814 29.171 -1.644 1.00 51.00 176 MET A CA 1
ATOM 1315 C C . MET A 1 176 ? 42.320 30.605 -1.516 1.00 51.00 176 MET A C 1
ATOM 1317 O O . MET A 1 176 ? 41.615 31.562 -1.840 1.00 51.00 176 MET A O 1
ATOM 1321 N N . ASP A 1 177 ? 43.504 30.706 -0.920 1.00 59.59 177 ASP A N 1
ATOM 1322 C CA . ASP A 1 177 ? 44.398 31.848 -1.027 1.00 59.59 177 ASP A CA 1
ATOM 1323 C C . ASP A 1 177 ? 44.682 32.098 -2.514 1.00 59.59 177 ASP A C 1
ATOM 1325 O O . ASP A 1 177 ? 45.080 31.169 -3.213 1.00 59.59 177 ASP A O 1
ATOM 1329 N N . ASP A 1 178 ? 44.504 33.332 -2.972 1.00 61.66 178 ASP A N 1
ATOM 1330 C CA . ASP A 1 178 ? 45.214 33.865 -4.136 1.00 61.66 178 ASP A CA 1
ATOM 1331 C C . ASP A 1 178 ? 45.603 35.308 -3.785 1.00 61.66 178 ASP A C 1
ATOM 1333 O O . ASP A 1 178 ? 44.831 36.260 -3.938 1.00 61.66 178 ASP A O 1
ATOM 1337 N N . ASP A 1 179 ? 46.792 35.399 -3.188 1.00 58.12 179 ASP A N 1
ATOM 1338 C CA . ASP A 1 179 ? 47.613 36.600 -3.061 1.00 58.12 179 ASP A CA 1
ATOM 1339 C C . ASP A 1 179 ? 48.073 37.096 -4.449 1.00 58.12 179 ASP A C 1
ATOM 1341 O O . ASP A 1 179 ? 48.239 36.300 -5.376 1.00 58.12 179 ASP A O 1
ATOM 1345 N N . ASP A 1 180 ? 48.375 38.402 -4.498 1.00 53.97 180 ASP A N 1
ATOM 1346 C CA . ASP A 1 180 ? 49.250 39.098 -5.461 1.00 53.97 180 ASP A CA 1
ATOM 1347 C C . ASP A 1 180 ? 48.683 39.280 -6.901 1.00 53.97 180 ASP A C 1
ATOM 1349 O O . ASP A 1 180 ? 48.184 38.361 -7.537 1.00 53.97 180 ASP A O 1
ATOM 1353 N N . ASP A 1 181 ? 48.669 40.454 -7.543 1.00 58.69 181 ASP A N 1
ATOM 1354 C CA . ASP A 1 181 ? 49.618 41.568 -7.526 1.00 58.69 181 ASP A CA 1
ATOM 1355 C C . ASP A 1 181 ? 49.045 42.784 -8.311 1.00 58.69 181 ASP A C 1
ATOM 1357 O O . ASP A 1 181 ? 48.153 42.639 -9.150 1.00 58.69 181 ASP A O 1
ATOM 1361 N N . ASP A 1 182 ? 49.654 43.953 -8.079 1.00 60.56 182 ASP A N 1
ATOM 1362 C CA . ASP A 1 182 ? 49.779 45.113 -8.983 1.00 60.56 182 ASP A CA 1
ATOM 1363 C C . ASP A 1 182 ? 48.560 46.008 -9.300 1.00 60.56 182 ASP A C 1
ATOM 1365 O O . ASP A 1 182 ? 47.784 45.765 -10.218 1.00 60.56 182 ASP A O 1
ATOM 1369 N N . ASP A 1 183 ? 48.485 47.158 -8.610 1.00 59.84 183 ASP A N 1
ATOM 1370 C CA . ASP A 1 183 ? 48.580 48.476 -9.274 1.00 59.84 183 ASP A CA 1
ATOM 1371 C C . ASP A 1 183 ? 48.508 49.630 -8.250 1.00 59.84 183 ASP A C 1
ATOM 1373 O O . ASP A 1 183 ? 47.441 49.987 -7.742 1.00 59.84 183 ASP A O 1
ATOM 1377 N N . VAL A 1 184 ? 49.650 50.277 -7.977 1.00 64.88 184 VAL A N 1
ATOM 1378 C CA . VAL A 1 184 ? 49.698 51.600 -7.329 1.00 64.88 184 VAL A CA 1
ATOM 1379 C C . VAL A 1 184 ? 50.565 52.538 -8.172 1.00 64.88 184 VAL A C 1
ATOM 1381 O O . VAL A 1 184 ? 51.766 52.314 -8.331 1.00 64.88 184 VAL A O 1
ATOM 1384 N N . GLN A 1 185 ? 49.918 53.576 -8.712 1.00 55.41 185 GLN A N 1
ATOM 1385 C CA . GLN A 1 185 ? 50.528 54.778 -9.300 1.00 55.41 185 GLN A CA 1
ATOM 1386 C C . GLN A 1 185 ? 51.062 55.735 -8.233 1.00 55.41 185 GLN A C 1
ATOM 1388 O O . GLN A 1 185 ? 50.413 55.857 -7.169 1.00 55.41 185 GLN A O 1
#

Radius of gyration: 25.92 Å; chains: 1; bounding box: 71×83×52 Å